Protein AF-A0A4Q2X6N7-F1 (afdb_monomer_lite)

Sequence (192 aa):
MQQFTGGAVHPGKTILQCRETILRAKTMDGLIVDLRGGFGGFAEPYLNPLVAYRRPLALVVDGGSRSAKEVVSYALQSTGRARIVGTRTSGHVLGTFPRRINAWSYLEIPELDLKVNGARLEGRGVIPDVPVAAGKDPVARAAEVLDRPASAPRPPVAKPGGAIRIVPLWPESTKEKEPRPVKRPPARPPTL

Foldseek 3Di:
DDDDDPDDDDPPPDLVVVLVVLVVCLPPQEDEAEQEADEHADQVSVQVSLVVRDHAYEYEYEQRRDASSLLNVCLCVLVVVYAYWEAFYNQHHQDWDWDDPDDPDTDTDRFKFKDFQNHGSHVPTDGGPHYDDPPDDRRVVRVVVSPDDPDDDDDNRRDRPVDTDIDTPDDPVPPPPDPDPDPPDDDDPDDD

Radius of gyration: 21.63 Å; chains: 1; bounding box: 84×40×45 Å

Structure (mmCIF, N/CA/C/O backbone):
data_AF-A0A4Q2X6N7-F1
#
_entry.id   AF-A0A4Q2X6N7-F1
#
loop_
_atom_site.group_PDB
_atom_site.id
_atom_site.type_symbol
_atom_site.label_atom_id
_atom_site.label_alt_id
_atom_site.label_comp_id
_atom_site.label_asym_id
_atom_site.label_entity_id
_atom_site.label_seq_id
_atom_site.pdbx_PDB_ins_code
_atom_site.Cartn_x
_atom_site.Cartn_y
_atom_site.Cartn_z
_atom_site.occupancy
_atom_site.B_iso_or_equiv
_atom_site.auth_seq_id
_atom_site.auth_comp_id
_atom_site.auth_asym_id
_atom_site.auth_atom_id
_atom_site.pdbx_PDB_model_num
ATOM 1 N N . MET A 1 1 ? -4.513 12.771 19.115 1.00 29.27 1 MET A N 1
ATOM 2 C CA . MET A 1 1 ? -4.406 12.350 17.703 1.00 29.27 1 MET A CA 1
ATOM 3 C C . MET A 1 1 ? -3.186 13.035 17.096 1.00 29.27 1 MET A C 1
ATOM 5 O O . MET A 1 1 ? -3.157 14.255 17.082 1.00 29.27 1 MET A O 1
ATOM 9 N N . GLN A 1 2 ? -2.144 12.295 16.706 1.00 29.66 2 GLN A N 1
ATOM 10 C CA . GLN A 1 2 ? -0.977 12.864 16.013 1.00 29.66 2 GLN A CA 1
ATOM 11 C C . GLN A 1 2 ? -1.026 12.443 14.543 1.00 29.66 2 GLN A C 1
ATOM 13 O O . GLN A 1 2 ? -1.122 11.254 14.245 1.00 29.66 2 GLN A O 1
ATOM 18 N N . GLN A 1 3 ? -0.999 13.423 13.640 1.00 30.05 3 GLN A N 1
ATOM 19 C CA . GLN A 1 3 ? -0.875 13.218 12.198 1.00 30.05 3 GLN A CA 1
ATOM 20 C C . GLN A 1 3 ? 0.611 13.207 11.825 1.00 30.05 3 GLN A C 1
ATOM 22 O O . GLN A 1 3 ? 1.356 14.095 12.233 1.00 30.05 3 GLN A O 1
ATOM 27 N N . PHE A 1 4 ? 1.036 12.227 11.029 1.00 40.47 4 PHE A N 1
ATOM 28 C CA . PHE A 1 4 ? 2.364 12.221 10.420 1.00 40.47 4 PHE A CA 1
ATOM 29 C C . PHE A 1 4 ? 2.218 12.573 8.944 1.00 40.47 4 PHE A C 1
ATOM 31 O O . PHE A 1 4 ? 1.730 11.772 8.150 1.00 40.47 4 PHE A O 1
ATOM 38 N N . THR A 1 5 ? 2.612 13.792 8.586 1.00 30.55 5 THR A N 1
ATOM 39 C CA . THR A 1 5 ? 2.638 14.265 7.204 1.00 30.55 5 THR A CA 1
ATOM 40 C C . THR A 1 5 ? 3.942 13.824 6.543 1.00 30.55 5 THR A C 1
ATOM 42 O O . THR A 1 5 ? 5.042 14.182 6.965 1.00 30.55 5 THR A O 1
ATOM 45 N N . GLY A 1 6 ? 3.829 13.018 5.488 1.00 29.14 6 GLY A N 1
ATOM 46 C CA . GLY A 1 6 ? 4.950 12.636 4.629 1.00 29.14 6 GLY A CA 1
ATOM 47 C C . GLY A 1 6 ? 5.362 13.785 3.708 1.00 29.14 6 GLY A C 1
ATOM 48 O O . GLY A 1 6 ? 5.174 13.705 2.500 1.00 29.14 6 GLY A O 1
ATOM 49 N N . GLY A 1 7 ? 5.891 14.875 4.265 1.00 24.53 7 GLY A N 1
ATOM 50 C CA . GLY A 1 7 ? 6.500 15.944 3.478 1.00 24.53 7 GLY A CA 1
ATOM 51 C C . GLY A 1 7 ? 7.843 15.485 2.917 1.00 24.53 7 GLY A C 1
ATOM 52 O O . GLY A 1 7 ? 8.751 15.238 3.697 1.00 24.53 7 GLY A O 1
ATOM 53 N N . ALA A 1 8 ? 7.935 15.349 1.588 1.00 31.66 8 ALA A N 1
ATOM 54 C CA . ALA A 1 8 ? 9.148 15.189 0.771 1.00 31.66 8 ALA A CA 1
ATOM 55 C C . ALA A 1 8 ? 10.395 14.707 1.534 1.00 31.66 8 ALA A C 1
ATOM 57 O O . ALA A 1 8 ? 11.320 15.468 1.816 1.00 31.66 8 ALA A O 1
ATOM 58 N N . VAL A 1 9 ? 10.430 13.417 1.863 1.00 26.61 9 VAL A N 1
ATOM 59 C CA . VAL A 1 9 ? 11.611 12.807 2.461 1.00 26.61 9 VAL A CA 1
ATOM 60 C C . VAL A 1 9 ? 12.236 11.843 1.463 1.00 26.61 9 VAL A C 1
ATOM 62 O O . VAL A 1 9 ? 11.570 10.943 0.964 1.00 26.61 9 VAL A O 1
ATOM 65 N N . HIS A 1 10 ? 13.518 12.077 1.180 1.00 26.39 10 HIS A N 1
ATOM 66 C CA . HIS A 1 10 ? 14.482 11.220 0.483 1.00 26.39 10 HIS A CA 1
ATOM 67 C C . HIS A 1 10 ? 14.080 9.725 0.419 1.00 26.39 10 HIS A C 1
ATOM 69 O O . HIS A 1 10 ? 13.703 9.181 1.462 1.00 26.39 10 HIS A O 1
ATOM 75 N N . PRO A 1 11 ? 14.283 9.007 -0.711 1.00 31.16 11 PRO A N 1
ATOM 76 C CA . PRO A 1 11 ? 13.964 7.573 -0.882 1.00 31.16 11 PRO A CA 1
ATOM 77 C C . PRO A 1 11 ? 14.657 6.590 0.095 1.00 31.16 11 PRO A C 1
ATOM 79 O O . PRO A 1 11 ? 14.555 5.380 -0.072 1.00 31.16 11 PRO A O 1
ATOM 82 N N . GLY A 1 12 ? 15.349 7.091 1.124 1.00 30.27 12 GLY A N 1
ATOM 83 C CA . GLY A 1 12 ? 16.073 6.335 2.144 1.00 30.27 12 GLY A CA 1
ATOM 84 C C . GLY A 1 12 ? 15.684 6.619 3.604 1.00 30.27 12 GLY A C 1
ATOM 85 O O . GLY A 1 12 ? 16.276 5.996 4.484 1.00 30.27 12 GLY A O 1
ATOM 86 N N . LYS A 1 13 ? 14.702 7.487 3.921 1.00 35.38 13 LYS A N 1
ATOM 87 C CA . LYS A 1 13 ? 14.123 7.494 5.288 1.00 35.38 13 LYS A CA 1
ATOM 88 C C . LYS A 1 13 ? 13.135 6.336 5.401 1.00 35.38 13 LYS A C 1
ATOM 90 O O . LYS A 1 13 ? 11.938 6.428 5.153 1.00 35.38 13 LYS A O 1
ATOM 95 N N . THR A 1 14 ? 13.760 5.196 5.631 1.00 42.56 14 THR A N 1
ATOM 96 C CA . THR A 1 14 ? 13.286 3.829 5.511 1.00 42.56 14 THR A CA 1
ATOM 97 C C . THR A 1 14 ? 12.373 3.447 6.675 1.00 42.56 14 THR A C 1
ATOM 99 O O . THR A 1 14 ? 12.639 3.785 7.824 1.00 42.56 14 THR A O 1
ATOM 102 N N . ILE A 1 15 ? 11.314 2.694 6.368 1.00 45.25 15 ILE A N 1
ATOM 103 C CA . ILE A 1 15 ? 10.877 1.436 7.010 1.00 45.25 15 ILE A CA 1
ATOM 104 C C . ILE A 1 15 ? 11.237 1.212 8.501 1.00 45.25 15 ILE A C 1
ATOM 106 O O . ILE A 1 15 ? 10.356 0.931 9.313 1.00 45.25 15 ILE A O 1
ATOM 110 N N . LEU A 1 16 ? 12.517 1.307 8.876 1.00 39.84 16 LEU A N 1
ATOM 111 C CA . LEU A 1 16 ? 13.017 1.188 10.250 1.00 39.84 16 LEU A CA 1
ATOM 112 C C . LEU A 1 16 ? 12.451 2.273 11.176 1.00 39.84 16 LEU A C 1
ATOM 114 O O . LEU A 1 16 ? 12.089 1.977 12.313 1.00 39.84 16 LEU A O 1
ATOM 118 N N . GLN A 1 17 ? 12.292 3.501 10.677 1.00 48.53 17 GLN A N 1
ATOM 119 C CA . GLN A 1 17 ? 11.648 4.580 11.431 1.00 48.53 17 GLN A CA 1
ATOM 120 C C . GLN A 1 17 ? 10.152 4.309 11.633 1.00 48.53 17 GLN A C 1
ATOM 122 O O . GLN A 1 17 ? 9.620 4.593 12.703 1.00 48.53 17 GLN A O 1
ATOM 127 N N . CYS A 1 18 ? 9.478 3.683 10.660 1.00 55.41 18 CYS A N 1
ATOM 128 C CA . CYS A 1 18 ? 8.097 3.236 10.841 1.00 55.41 18 CYS A CA 1
ATOM 129 C C . CYS A 1 18 ? 8.007 2.139 11.908 1.00 55.41 18 CYS A C 1
ATOM 131 O O . CYS A 1 18 ? 7.122 2.211 12.753 1.00 55.41 18 CYS A O 1
ATOM 133 N N . ARG A 1 19 ? 8.924 1.159 11.922 1.00 61.12 19 ARG A N 1
ATOM 134 C CA . ARG A 1 19 ? 8.931 0.076 12.922 1.00 61.12 19 ARG A CA 1
ATOM 135 C C . ARG A 1 19 ? 8.981 0.621 14.348 1.00 61.12 19 ARG A C 1
ATOM 137 O O . ARG A 1 19 ? 8.116 0.272 15.144 1.00 61.12 19 ARG A O 1
ATOM 144 N N . GLU A 1 20 ? 9.946 1.482 14.660 1.00 63.03 20 GLU A N 1
ATOM 145 C CA . GLU A 1 20 ? 10.086 2.054 16.006 1.00 63.03 20 GLU A CA 1
ATOM 146 C C . GLU A 1 20 ? 8.881 2.915 16.399 1.00 63.03 20 GLU A C 1
ATOM 148 O O . GLU A 1 20 ? 8.351 2.786 17.504 1.00 63.03 20 GLU A O 1
ATOM 153 N N . THR A 1 21 ? 8.370 3.734 15.477 1.00 62.38 21 THR A N 1
ATOM 154 C CA . THR A 1 21 ? 7.166 4.538 15.722 1.00 62.38 21 THR A CA 1
ATOM 155 C C . THR A 1 21 ? 5.930 3.667 15.953 1.00 62.38 21 THR A C 1
ATOM 157 O O . THR A 1 21 ? 5.167 3.934 16.876 1.00 62.38 21 THR A O 1
ATOM 160 N N . ILE A 1 22 ? 5.746 2.585 15.190 1.00 64.50 22 ILE A N 1
ATOM 161 C CA . ILE A 1 22 ? 4.631 1.643 15.372 1.00 64.50 22 ILE A CA 1
ATOM 162 C C . ILE A 1 22 ? 4.751 0.902 16.712 1.00 64.50 22 ILE A C 1
ATOM 164 O O . ILE A 1 22 ? 3.748 0.683 17.393 1.00 64.50 22 ILE A O 1
ATOM 168 N N . LEU A 1 23 ? 5.970 0.544 17.128 1.00 65.12 23 LEU A N 1
ATOM 169 C CA . LEU A 1 23 ? 6.206 -0.073 18.434 1.00 65.12 23 LEU A CA 1
ATOM 170 C C . LEU A 1 23 ? 5.872 0.883 19.588 1.00 65.12 23 LEU A C 1
ATOM 172 O O . LEU A 1 23 ? 5.291 0.440 20.579 1.00 65.12 23 LEU A O 1
ATOM 176 N N . ARG A 1 24 ? 6.166 2.180 19.444 1.00 67.06 24 ARG A N 1
ATOM 177 C CA . ARG A 1 24 ? 5.784 3.225 20.412 1.00 67.06 24 ARG A CA 1
ATOM 178 C C . ARG A 1 24 ? 4.290 3.546 20.380 1.00 67.06 24 ARG A C 1
ATOM 180 O O . ARG A 1 24 ? 3.711 3.850 21.416 1.00 67.06 24 ARG A O 1
ATOM 187 N N . ALA A 1 25 ? 3.648 3.413 19.222 1.00 66.94 25 ALA A N 1
ATOM 188 C CA . ALA A 1 25 ? 2.222 3.672 19.041 1.00 66.94 25 ALA A CA 1
ATOM 189 C C . ALA A 1 25 ? 1.311 2.635 19.717 1.00 66.94 25 ALA A C 1
ATOM 191 O O . ALA A 1 25 ? 0.099 2.831 19.736 1.00 66.94 25 ALA A O 1
ATOM 192 N N . LYS A 1 26 ? 1.847 1.549 20.301 1.00 68.12 26 LYS A N 1
ATOM 193 C CA . LYS A 1 26 ? 1.065 0.496 20.985 1.00 68.12 26 LYS A CA 1
ATOM 194 C C . LYS A 1 26 ? 0.078 1.032 22.032 1.00 68.12 26 LYS A C 1
ATOM 196 O O . LYS A 1 26 ? -0.942 0.390 22.267 1.00 68.12 26 LYS A O 1
ATOM 201 N N . THR A 1 27 ? 0.356 2.192 22.622 1.00 70.31 27 THR A N 1
ATOM 202 C CA . THR A 1 27 ? -0.500 2.854 23.618 1.00 70.31 27 THR A CA 1
ATOM 203 C C . THR A 1 27 ? -1.559 3.787 23.016 1.00 70.31 27 THR A C 1
ATOM 205 O O . THR A 1 27 ? -2.454 4.210 23.737 1.00 70.31 27 THR A O 1
ATOM 208 N N . MET A 1 28 ? -1.524 4.086 21.713 1.00 75.88 28 MET A N 1
ATOM 209 C CA . MET A 1 28 ? -2.443 5.021 21.038 1.00 75.88 28 MET A CA 1
ATOM 210 C C . MET A 1 28 ? -3.780 4.382 20.668 1.00 75.88 28 MET A C 1
ATOM 212 O O . MET A 1 28 ? -3.804 3.207 20.314 1.00 75.88 28 MET A O 1
ATOM 216 N N . ASP A 1 29 ? -4.870 5.156 20.682 1.00 80.19 29 ASP A N 1
ATOM 217 C CA . ASP A 1 29 ? -6.236 4.675 20.403 1.00 80.19 29 ASP A CA 1
ATOM 218 C C . ASP A 1 29 ? -6.475 4.167 18.987 1.00 80.19 29 ASP A C 1
ATOM 220 O O . ASP A 1 29 ? -7.293 3.274 18.777 1.00 80.19 29 ASP A O 1
ATOM 224 N N . GLY A 1 30 ? -5.677 4.648 18.044 1.00 83.19 30 GLY A N 1
ATOM 225 C CA . GLY A 1 30 ? -5.608 4.143 16.688 1.00 83.19 30 GLY A CA 1
ATOM 226 C C . GLY A 1 30 ? -4.355 4.656 15.994 1.00 83.19 30 GLY A C 1
ATOM 227 O O . GLY A 1 30 ? -3.675 5.560 16.486 1.00 83.19 30 GLY A O 1
ATOM 228 N N . LEU A 1 31 ? -4.055 4.071 14.839 1.00 86.38 31 LEU A N 1
ATOM 229 C CA . LEU A 1 31 ? -2.922 4.449 14.006 1.00 86.38 31 LEU A CA 1
ATOM 230 C C . LEU A 1 31 ? -3.398 4.746 12.586 1.00 86.38 31 LEU A C 1
ATOM 232 O O . LEU A 1 31 ? -4.083 3.931 11.967 1.00 86.38 31 LEU A O 1
ATOM 236 N N . ILE A 1 32 ? -2.987 5.898 12.063 1.00 88.00 32 ILE A N 1
ATOM 237 C CA . ILE A 1 32 ? -3.136 6.260 10.654 1.00 88.00 32 ILE A CA 1
ATOM 238 C C . ILE A 1 32 ? -1.745 6.244 10.032 1.00 88.00 32 ILE A C 1
ATOM 240 O O . ILE A 1 32 ? -0.826 6.876 10.552 1.00 88.00 32 ILE A O 1
ATOM 244 N N . VAL A 1 33 ? -1.590 5.525 8.924 1.00 89.00 33 VAL A N 1
ATOM 245 C CA . VAL A 1 33 ? -0.336 5.474 8.166 1.00 89.00 33 VAL A CA 1
ATOM 246 C C . VAL A 1 33 ? -0.566 6.080 6.793 1.00 89.00 33 VAL A C 1
ATOM 248 O O . VAL A 1 33 ? -1.355 5.559 6.005 1.00 89.00 33 VAL A O 1
ATOM 251 N N . ASP A 1 34 ? 0.127 7.177 6.503 1.00 90.50 34 ASP A N 1
ATOM 252 C CA . ASP A 1 34 ? 0.051 7.842 5.206 1.00 90.50 34 ASP A CA 1
ATOM 253 C C . ASP A 1 34 ? 1.021 7.197 4.209 1.00 90.50 34 ASP A C 1
ATOM 255 O O . ASP A 1 34 ? 2.242 7.268 4.356 1.00 90.50 34 ASP A O 1
ATOM 259 N N . LEU A 1 35 ? 0.464 6.524 3.204 1.00 91.50 35 LEU A N 1
ATOM 260 C CA . LEU A 1 35 ? 1.190 5.857 2.126 1.00 91.50 35 LEU A CA 1
ATOM 261 C C . LEU A 1 35 ? 1.022 6.582 0.783 1.00 91.50 35 LEU A C 1
ATOM 263 O O . LEU A 1 35 ? 1.443 6.040 -0.244 1.00 91.50 35 LEU A O 1
ATOM 267 N N . ARG A 1 36 ? 0.453 7.790 0.757 1.00 92.88 36 ARG A N 1
ATOM 268 C CA . ARG A 1 36 ? 0.281 8.583 -0.470 1.00 92.88 36 ARG A CA 1
ATOM 269 C C . ARG A 1 36 ? 1.598 8.870 -1.181 1.00 92.88 36 ARG A C 1
ATOM 271 O O . ARG A 1 36 ? 2.645 9.003 -0.541 1.00 92.88 36 ARG A O 1
ATOM 278 N N . GLY A 1 37 ? 1.522 8.950 -2.509 1.00 89.19 37 GLY A N 1
ATOM 279 C CA . GLY A 1 37 ? 2.641 9.236 -3.404 1.00 89.19 37 GLY A CA 1
ATOM 280 C C . GLY A 1 37 ? 3.767 8.194 -3.377 1.00 89.19 37 GLY A C 1
ATOM 281 O O . GLY A 1 37 ? 3.911 7.410 -2.446 1.00 89.19 37 GLY A O 1
ATOM 282 N N . GLY A 1 38 ? 4.637 8.203 -4.385 1.00 87.44 38 GLY A N 1
ATOM 283 C CA . GLY A 1 38 ? 5.888 7.435 -4.384 1.00 87.44 38 GLY A CA 1
ATOM 284 C C . GLY A 1 38 ? 5.754 5.902 -4.310 1.00 87.44 38 GLY A C 1
ATOM 285 O O . GLY A 1 38 ? 4.674 5.320 -4.238 1.00 87.44 38 GLY A O 1
ATOM 286 N N . PHE A 1 39 ? 6.901 5.219 -4.330 1.00 81.88 39 PHE A N 1
ATOM 287 C CA . PHE A 1 39 ? 6.992 3.753 -4.281 1.00 81.88 39 PHE A CA 1
ATOM 288 C C . PHE A 1 39 ? 7.400 3.232 -2.900 1.00 81.88 39 PHE A C 1
ATOM 290 O O . PHE A 1 39 ? 7.976 3.967 -2.102 1.00 81.88 39 PHE A O 1
ATOM 297 N N . GLY A 1 40 ? 7.081 1.963 -2.622 1.00 73.31 40 GLY A N 1
ATOM 298 C CA . GLY A 1 40 ? 7.417 1.300 -1.356 1.00 73.31 40 GLY A CA 1
ATOM 299 C C . GLY A 1 40 ? 8.686 0.439 -1.352 1.00 73.31 40 GLY A C 1
ATOM 300 O O . GLY A 1 40 ? 9.132 0.055 -0.286 1.00 73.31 40 GLY A O 1
ATOM 301 N N . GLY A 1 41 ? 9.274 0.073 -2.493 1.00 80.44 41 GLY A N 1
ATOM 302 C CA . GLY A 1 41 ? 10.396 -0.881 -2.490 1.00 80.44 41 GLY A CA 1
ATOM 303 C C . GLY A 1 41 ? 9.956 -2.287 -2.044 1.00 80.44 41 GLY A C 1
ATOM 304 O O . GLY A 1 41 ? 9.040 -2.844 -2.640 1.00 80.44 41 GLY A O 1
ATOM 305 N N . PHE A 1 42 ? 10.583 -2.863 -1.009 1.00 71.00 42 PHE A N 1
ATOM 306 C CA . PHE A 1 42 ? 10.270 -4.214 -0.502 1.00 71.00 42 PHE A CA 1
ATOM 307 C C . PHE A 1 42 ? 9.162 -4.213 0.563 1.00 71.00 42 PHE A C 1
ATOM 309 O O . PHE A 1 42 ? 9.210 -3.428 1.502 1.00 71.00 42 PHE A O 1
ATOM 316 N N . ALA A 1 43 ? 8.181 -5.120 0.456 1.00 59.56 43 ALA A N 1
ATOM 317 C CA . ALA A 1 43 ? 6.949 -5.097 1.262 1.00 59.56 43 ALA A CA 1
ATOM 318 C C . ALA A 1 43 ? 7.072 -5.676 2.684 1.00 59.56 43 ALA A C 1
ATOM 320 O O . ALA A 1 43 ? 6.404 -5.203 3.603 1.00 59.56 43 ALA A O 1
ATOM 321 N N . GLU A 1 44 ? 7.913 -6.691 2.881 1.00 61.78 44 GLU A N 1
ATOM 322 C CA . GLU A 1 44 ? 8.026 -7.423 4.152 1.00 61.78 44 GLU A CA 1
ATOM 323 C C . GLU A 1 44 ? 8.326 -6.525 5.369 1.00 61.78 44 GLU A C 1
ATOM 325 O O . GLU A 1 44 ? 7.646 -6.655 6.395 1.00 61.78 44 GLU A O 1
ATOM 330 N N . PRO A 1 45 ? 9.228 -5.532 5.274 1.00 59.94 45 PRO A N 1
ATOM 331 C CA . PRO A 1 45 ? 9.512 -4.665 6.409 1.00 59.94 45 PRO A CA 1
ATOM 332 C C . PRO A 1 45 ? 8.352 -3.742 6.831 1.00 59.94 45 PRO A C 1
ATOM 334 O O . PRO A 1 45 ? 8.337 -3.261 7.964 1.00 59.94 45 PRO A O 1
ATOM 337 N N . TYR A 1 46 ? 7.372 -3.500 5.954 1.00 61.56 46 TYR A N 1
ATOM 338 C CA . TYR A 1 46 ? 6.165 -2.730 6.278 1.00 61.56 46 TYR A CA 1
ATOM 339 C C . TYR A 1 46 ? 5.104 -3.580 6.988 1.00 61.56 46 TYR A C 1
ATOM 341 O O . TYR A 1 46 ? 4.388 -3.079 7.854 1.00 61.56 46 TYR A O 1
ATOM 349 N N . LEU A 1 47 ? 4.987 -4.861 6.626 1.00 64.69 47 LEU A N 1
ATOM 350 C CA . LEU A 1 47 ? 3.917 -5.737 7.108 1.00 64.69 47 LEU A CA 1
ATOM 351 C C . LEU A 1 47 ? 4.079 -6.093 8.585 1.00 64.69 47 LEU A C 1
ATOM 353 O O . LEU A 1 47 ? 3.139 -5.930 9.362 1.00 64.69 47 LEU A O 1
ATOM 357 N N . ASN A 1 48 ? 5.270 -6.534 8.988 1.00 68.50 48 ASN A N 1
ATOM 358 C CA . ASN A 1 48 ? 5.512 -7.052 10.337 1.00 68.50 48 ASN A CA 1
ATOM 359 C C . ASN A 1 48 ? 5.098 -6.094 11.472 1.00 68.50 48 ASN A C 1
ATOM 361 O O . ASN A 1 48 ? 4.361 -6.521 12.365 1.00 68.50 48 ASN A O 1
ATOM 365 N N . PRO A 1 49 ? 5.491 -4.805 11.473 1.00 70.12 49 PRO A N 1
ATOM 366 C CA . PRO A 1 49 ? 5.078 -3.905 12.546 1.00 70.12 49 PRO A CA 1
ATOM 367 C C . PRO A 1 49 ? 3.574 -3.580 12.502 1.00 70.12 49 PRO A C 1
ATOM 369 O O . PRO A 1 49 ? 2.936 -3.510 13.553 1.00 70.12 49 PRO A O 1
ATOM 372 N N . LEU A 1 50 ? 2.975 -3.435 11.315 1.00 74.44 50 LEU A N 1
ATOM 373 C CA . LEU A 1 50 ? 1.554 -3.086 11.171 1.00 74.44 50 LEU A CA 1
ATOM 374 C C . LEU A 1 50 ? 0.611 -4.233 11.549 1.00 74.44 50 LEU A C 1
ATOM 376 O O . LEU A 1 50 ? -0.449 -4.000 12.132 1.00 74.44 50 LEU A O 1
ATOM 380 N N . VAL A 1 51 ? 1.013 -5.475 11.273 1.00 71.75 51 VAL A N 1
ATOM 381 C CA . VAL A 1 51 ? 0.308 -6.676 11.740 1.00 71.75 51 VAL A CA 1
ATOM 382 C C . VAL A 1 51 ? 0.408 -6.810 13.263 1.00 71.75 51 VAL A C 1
ATOM 384 O O . VAL A 1 51 ? -0.565 -7.201 13.908 1.00 71.75 51 VAL A O 1
ATOM 387 N N . ALA A 1 52 ? 1.557 -6.462 13.853 1.00 73.69 52 ALA A N 1
ATOM 388 C CA . ALA A 1 52 ? 1.779 -6.546 15.297 1.00 73.69 52 ALA A CA 1
ATOM 389 C C . ALA A 1 52 ? 1.000 -5.491 16.103 1.00 73.69 52 ALA A C 1
ATOM 391 O O . ALA A 1 52 ? 0.687 -5.717 17.274 1.00 73.69 52 ALA A O 1
ATOM 392 N N . TYR A 1 53 ? 0.665 -4.347 15.500 1.00 77.06 53 TYR A N 1
ATOM 393 C CA . TYR A 1 53 ? -0.244 -3.379 16.104 1.00 77.06 53 TYR A CA 1
ATOM 394 C C . TYR A 1 53 ? -1.643 -4.003 16.225 1.00 77.06 53 TYR A C 1
ATOM 396 O O . TYR A 1 53 ? -2.130 -4.593 15.264 1.00 77.06 53 TYR A O 1
ATOM 404 N N . ARG A 1 54 ? -2.312 -3.890 17.381 1.00 80.50 54 ARG A N 1
ATOM 405 C CA . ARG A 1 54 ? -3.604 -4.570 17.649 1.00 80.50 54 ARG A CA 1
ATOM 406 C C . ARG A 1 54 ? -4.817 -3.641 17.733 1.00 80.50 54 ARG A C 1
ATOM 408 O O . ARG A 1 54 ? -5.942 -4.126 17.747 1.00 80.50 54 ARG A O 1
ATOM 415 N N . ARG A 1 55 ? -4.601 -2.327 17.775 1.00 83.31 55 ARG A N 1
ATOM 416 C CA . ARG A 1 55 ? -5.662 -1.313 17.881 1.00 83.31 55 ARG A CA 1
ATOM 417 C C . ARG A 1 55 ? -6.126 -0.854 16.478 1.00 83.31 55 ARG A C 1
ATOM 419 O O . ARG A 1 55 ? -5.515 -1.275 15.484 1.00 83.31 55 ARG A O 1
ATOM 426 N N . PRO A 1 56 ? -7.224 -0.083 16.347 1.00 88.50 56 PRO A N 1
ATOM 427 C CA . PRO A 1 56 ? -7.737 0.390 15.057 1.00 88.50 56 PRO A CA 1
ATOM 428 C C . PRO A 1 56 ? -6.650 0.972 14.138 1.00 88.50 56 PRO A C 1
ATOM 430 O O . PRO A 1 56 ? -5.813 1.755 14.572 1.00 88.50 56 PRO A O 1
ATOM 433 N N . LEU A 1 57 ? -6.637 0.548 12.871 1.00 87.81 57 LEU A N 1
ATOM 434 C CA . LEU A 1 57 ? -5.604 0.900 11.890 1.00 87.81 57 LEU A CA 1
ATOM 435 C C . LEU A 1 57 ? -6.253 1.358 10.585 1.00 87.81 57 LEU A C 1
ATOM 437 O O . LEU A 1 57 ? -7.076 0.633 10.018 1.00 87.81 57 LEU A O 1
ATOM 441 N N . ALA A 1 58 ? -5.838 2.520 10.092 1.00 91.62 58 ALA A N 1
ATOM 442 C CA . ALA A 1 58 ? -6.178 3.009 8.764 1.00 91.62 58 ALA A CA 1
ATOM 443 C C . ALA A 1 58 ? -4.910 3.288 7.952 1.00 91.62 58 ALA A C 1
ATOM 445 O O . ALA A 1 58 ? -3.913 3.782 8.481 1.00 91.62 58 ALA A O 1
ATOM 446 N N . LEU A 1 59 ? -4.957 2.980 6.659 1.00 93.38 59 LEU A N 1
ATOM 447 C CA . LEU A 1 59 ? -3.929 3.353 5.695 1.00 93.38 59 LEU A CA 1
ATOM 448 C C . LEU A 1 59 ? -4.518 4.365 4.723 1.00 93.38 59 LEU A C 1
ATOM 450 O O . LEU A 1 59 ? -5.607 4.151 4.186 1.00 93.38 59 LEU A O 1
ATOM 454 N N . VAL A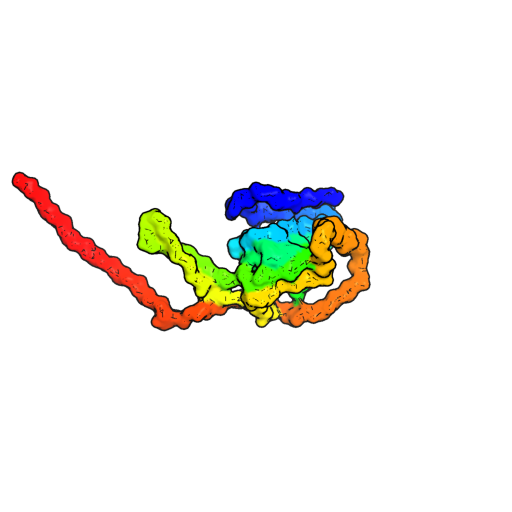 1 60 ? -3.782 5.440 4.484 1.00 95.56 60 VAL A N 1
ATOM 455 C CA . VAL A 1 60 ? -4.156 6.468 3.519 1.00 95.56 60 VAL A CA 1
ATOM 456 C C . VAL A 1 60 ? -3.368 6.254 2.232 1.00 95.56 60 VAL A C 1
ATOM 458 O O . VAL A 1 60 ? -2.147 6.133 2.273 1.00 95.56 60 VAL A O 1
ATOM 461 N N . VAL A 1 61 ? -4.056 6.175 1.094 1.00 96.12 61 VAL A N 1
ATOM 462 C CA . VAL A 1 61 ? -3.459 5.887 -0.222 1.00 96.12 61 VAL A CA 1
ATOM 463 C C . VAL A 1 61 ? -3.982 6.831 -1.300 1.00 96.12 61 VAL A C 1
ATOM 465 O O . VAL A 1 61 ? -5.050 7.429 -1.158 1.00 96.12 61 VAL A O 1
ATOM 468 N N . ASP A 1 62 ? -3.243 6.952 -2.398 1.00 96.38 62 ASP A N 1
ATOM 469 C CA . ASP A 1 62 ? -3.697 7.666 -3.589 1.00 96.38 62 ASP A CA 1
ATOM 470 C C . ASP A 1 62 ? -3.187 7.024 -4.888 1.00 96.38 62 ASP A C 1
ATOM 472 O O . ASP A 1 62 ? -2.473 6.020 -4.870 1.00 96.38 62 ASP A O 1
ATOM 476 N N . GLY A 1 63 ? -3.527 7.630 -6.029 1.00 96.06 63 GLY A N 1
ATOM 477 C CA . GLY A 1 63 ? -3.050 7.204 -7.350 1.00 96.06 63 GLY A CA 1
ATOM 478 C C . GLY A 1 63 ? -1.529 7.251 -7.532 1.00 96.06 63 GLY A C 1
ATOM 479 O O . GLY A 1 63 ? -1.016 6.650 -8.472 1.00 96.06 63 GLY A O 1
ATOM 480 N N . GLY A 1 64 ? -0.794 7.923 -6.641 1.00 94.56 64 GLY A N 1
ATOM 481 C CA . GLY A 1 64 ? 0.665 7.921 -6.617 1.00 94.56 64 GLY A CA 1
ATOM 482 C C . GLY A 1 64 ? 1.267 6.778 -5.795 1.00 94.56 64 GLY A C 1
ATOM 483 O O . GLY A 1 64 ? 2.450 6.481 -5.968 1.00 94.56 64 GLY A O 1
ATOM 484 N N . SER A 1 65 ? 0.491 6.126 -4.922 1.00 94.50 65 SER A N 1
ATOM 485 C CA . SER A 1 65 ? 0.928 4.962 -4.149 1.00 94.50 65 SER A CA 1
ATOM 486 C C . SER A 1 65 ? 1.214 3.776 -5.076 1.00 94.50 65 SER A C 1
ATOM 488 O O . SER A 1 65 ? 0.330 3.314 -5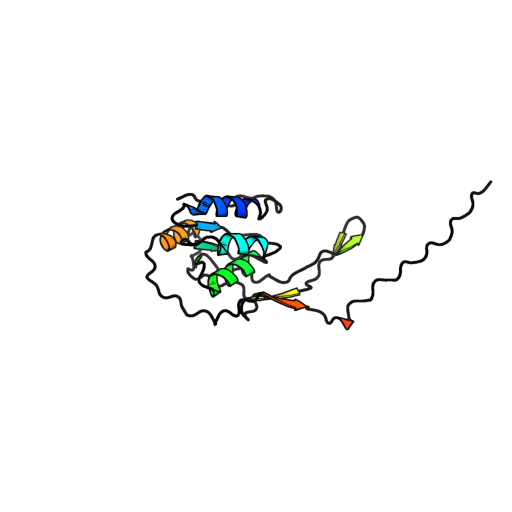.805 1.00 94.50 65 SER A O 1
ATOM 490 N N . ARG A 1 66 ? 2.449 3.256 -5.033 1.00 92.94 66 ARG A N 1
ATOM 491 C CA . ARG A 1 66 ? 2.874 2.139 -5.895 1.00 92.94 66 ARG A CA 1
ATOM 492 C C . ARG A 1 66 ? 3.769 1.098 -5.223 1.00 92.94 66 ARG A C 1
ATOM 494 O O . ARG A 1 66 ? 4.378 1.363 -4.177 1.00 92.94 66 ARG A O 1
ATOM 501 N N . SER A 1 67 ? 3.922 -0.061 -5.862 1.00 92.00 67 SER A N 1
ATOM 502 C CA . SER A 1 67 ? 4.832 -1.141 -5.449 1.00 92.00 67 SER A CA 1
ATOM 503 C C . SER A 1 67 ? 4.492 -1.688 -4.050 1.00 92.00 67 SER A C 1
ATOM 505 O O . SER A 1 67 ? 3.321 -1.936 -3.766 1.00 92.00 67 SER A O 1
ATOM 507 N N . ALA A 1 68 ? 5.456 -1.881 -3.142 1.00 87.75 68 ALA A N 1
ATOM 508 C CA . ALA A 1 68 ? 5.206 -2.458 -1.814 1.00 87.75 68 ALA A CA 1
ATOM 509 C C . ALA A 1 68 ? 4.093 -1.776 -1.004 1.00 87.75 68 ALA A C 1
ATOM 511 O O . ALA A 1 68 ? 3.442 -2.441 -0.201 1.00 87.75 68 ALA A O 1
ATOM 512 N N . LYS A 1 69 ? 3.818 -0.486 -1.235 1.00 91.69 69 LYS A N 1
ATOM 513 C CA . LYS A 1 69 ? 2.676 0.201 -0.614 1.00 91.69 69 LYS A CA 1
ATOM 514 C C . LYS A 1 69 ? 1.344 -0.446 -1.003 1.00 91.69 69 LYS A C 1
ATOM 516 O O . LYS A 1 69 ? 0.470 -0.587 -0.159 1.00 91.69 69 LYS A O 1
ATOM 521 N N . GLU A 1 70 ? 1.204 -0.894 -2.247 1.00 93.44 70 GLU A N 1
ATOM 522 C CA . GLU A 1 70 ? 0.012 -1.594 -2.741 1.00 93.44 70 GLU A CA 1
ATOM 523 C C . GLU A 1 70 ? -0.089 -3.000 -2.147 1.00 93.44 70 GLU A C 1
ATOM 525 O O . GLU A 1 70 ? -1.162 -3.406 -1.706 1.00 93.44 70 GLU A O 1
ATOM 530 N N . VAL A 1 71 ? 1.040 -3.711 -2.052 1.00 91.06 71 VAL A N 1
ATOM 531 C CA . VAL A 1 71 ? 1.108 -5.038 -1.417 1.00 91.06 71 VAL A CA 1
ATOM 532 C C . VAL A 1 71 ? 0.658 -4.964 0.040 1.00 91.06 71 VAL A C 1
ATOM 534 O O . VAL A 1 71 ? -0.194 -5.744 0.462 1.00 91.06 71 VAL A O 1
ATOM 537 N N . VAL A 1 72 ? 1.197 -4.009 0.801 1.00 90.00 72 VAL A N 1
ATOM 538 C CA . VAL A 1 72 ? 0.872 -3.799 2.219 1.00 90.00 72 VAL A CA 1
ATOM 539 C C . VAL A 1 72 ? -0.590 -3.418 2.387 1.00 90.00 72 VAL A C 1
ATOM 541 O O . VAL A 1 72 ? -1.291 -4.031 3.193 1.00 90.00 72 VAL A O 1
ATOM 544 N N . SER A 1 73 ? -1.062 -2.450 1.598 1.00 92.75 73 SER A N 1
ATOM 545 C CA . SER A 1 73 ? -2.451 -2.003 1.640 1.00 92.75 73 SER A CA 1
ATOM 546 C C . SER A 1 73 ? -3.412 -3.142 1.346 1.00 92.75 73 SER A C 1
ATOM 548 O O . SER A 1 73 ? -4.314 -3.393 2.140 1.00 92.75 73 SER A O 1
ATOM 550 N N . TYR A 1 74 ? -3.185 -3.903 0.276 1.00 93.50 74 TYR A N 1
ATOM 551 C CA . TYR A 1 74 ? -4.058 -5.016 -0.071 1.00 93.50 74 TYR A CA 1
ATOM 552 C C . TYR A 1 74 ? -3.992 -6.160 0.949 1.00 93.50 74 TYR A C 1
ATOM 554 O O . TYR A 1 74 ? -5.023 -6.722 1.316 1.00 93.50 74 TYR A O 1
ATOM 562 N N . ALA A 1 75 ? -2.805 -6.519 1.445 1.00 89.25 75 ALA A N 1
ATOM 563 C CA . ALA A 1 75 ? -2.653 -7.580 2.443 1.00 89.25 75 ALA A CA 1
ATOM 564 C C . ALA A 1 75 ? -3.393 -7.243 3.752 1.00 89.25 75 ALA A C 1
ATOM 566 O O . ALA A 1 75 ? -4.103 -8.083 4.314 1.00 89.25 75 ALA A O 1
ATOM 567 N N . LEU A 1 76 ? -3.282 -5.998 4.221 1.00 88.88 76 LEU A N 1
ATOM 568 C CA . LEU A 1 76 ? -3.964 -5.548 5.434 1.00 88.88 76 LEU A CA 1
ATOM 569 C C . LEU A 1 76 ? -5.462 -5.315 5.207 1.00 88.88 76 LEU A C 1
ATOM 571 O O . LEU A 1 76 ? -6.255 -5.600 6.102 1.00 88.88 76 LEU A O 1
ATOM 575 N N . GLN A 1 77 ? -5.871 -4.875 4.017 1.00 91.88 77 GLN A N 1
ATOM 576 C CA . GLN A 1 77 ? -7.282 -4.755 3.645 1.00 91.88 77 GLN A CA 1
ATOM 577 C C . GLN A 1 77 ? -7.969 -6.120 3.569 1.00 91.88 77 GLN A C 1
ATOM 579 O O . GLN A 1 77 ? -9.048 -6.311 4.121 1.00 91.88 77 GLN A O 1
ATOM 584 N N . SER A 1 78 ? -7.337 -7.094 2.913 1.00 87.88 78 SER A N 1
ATOM 585 C CA . SER A 1 78 ? -7.936 -8.410 2.649 1.00 87.88 78 SER A CA 1
ATOM 586 C C . SER A 1 78 ? -8.034 -9.308 3.876 1.00 87.88 78 SER A C 1
ATOM 588 O O . SER A 1 78 ? -8.920 -10.152 3.957 1.00 87.88 78 SER A O 1
ATOM 590 N N . THR A 1 79 ? -7.183 -9.082 4.873 1.00 84.00 79 THR A N 1
ATOM 591 C CA . THR A 1 79 ? -7.341 -9.657 6.219 1.00 84.00 79 THR A CA 1
ATOM 592 C C . THR A 1 79 ? -8.306 -8.843 7.088 1.00 84.00 79 THR A C 1
ATOM 594 O O . THR A 1 79 ? -8.627 -9.225 8.214 1.00 84.00 79 THR A O 1
ATOM 597 N N . GLY A 1 80 ? -8.751 -7.687 6.588 1.00 85.06 80 GLY A N 1
ATOM 598 C CA . GLY A 1 80 ? -9.505 -6.679 7.318 1.00 85.06 80 GLY A CA 1
ATOM 599 C C . GLY A 1 80 ? -8.739 -6.083 8.501 1.00 85.06 80 GLY A C 1
ATOM 600 O O . GLY A 1 80 ? -9.330 -5.452 9.374 1.00 85.06 80 GLY A O 1
ATOM 601 N N . ARG A 1 81 ? -7.420 -6.275 8.566 1.00 88.00 81 ARG A N 1
ATOM 602 C CA . ARG A 1 81 ? -6.593 -5.687 9.613 1.00 88.00 81 ARG A CA 1
ATOM 603 C C . ARG A 1 81 ? -6.613 -4.161 9.542 1.00 88.00 81 ARG A C 1
ATOM 605 O O . ARG A 1 81 ? -6.639 -3.541 10.599 1.00 88.00 81 ARG A O 1
ATOM 612 N N . ALA A 1 82 ? -6.627 -3.560 8.356 1.00 89.75 82 ALA A N 1
ATOM 613 C CA . ALA A 1 82 ? -6.670 -2.108 8.191 1.00 89.75 82 ALA A CA 1
ATOM 614 C C . ALA A 1 82 ? -7.848 -1.662 7.320 1.00 89.75 82 ALA A C 1
ATOM 616 O O . ALA A 1 82 ? -8.292 -2.413 6.453 1.00 89.75 82 ALA A O 1
ATOM 617 N N . ARG A 1 83 ? -8.313 -0.423 7.525 1.00 92.50 83 ARG A N 1
ATOM 618 C CA . ARG A 1 83 ? -9.172 0.276 6.560 1.00 92.50 83 ARG A CA 1
ATOM 619 C C . ARG A 1 83 ? -8.349 1.114 5.597 1.00 92.50 83 ARG A C 1
ATOM 621 O O . ARG A 1 83 ? -7.489 1.874 6.028 1.00 92.50 83 ARG A O 1
ATOM 628 N N . ILE A 1 84 ? -8.635 0.988 4.308 1.00 95.75 84 ILE A N 1
ATOM 629 C CA . ILE A 1 84 ? -7.963 1.752 3.256 1.00 95.75 84 ILE A CA 1
ATOM 630 C C . ILE A 1 84 ? -8.808 2.972 2.901 1.00 95.75 84 ILE A C 1
ATOM 632 O O . ILE A 1 84 ? -9.977 2.839 2.537 1.00 95.75 84 ILE A O 1
ATOM 636 N N . VAL A 1 85 ? -8.220 4.159 3.005 1.00 96.94 85 VAL A N 1
ATOM 637 C CA . VAL A 1 85 ? -8.895 5.447 2.815 1.00 96.94 85 VAL A CA 1
ATOM 638 C C . VAL A 1 85 ? -8.165 6.239 1.735 1.00 96.94 85 VAL A C 1
ATOM 640 O O . VAL A 1 85 ? -6.941 6.334 1.768 1.00 96.94 85 VAL A O 1
ATOM 643 N N . GLY A 1 86 ? -8.889 6.820 0.780 1.00 97.31 86 GLY A N 1
ATOM 644 C CA . GLY A 1 86 ? -8.287 7.672 -0.253 1.00 97.31 86 GLY A CA 1
ATOM 645 C C . GLY A 1 86 ? -8.775 7.357 -1.661 1.00 97.31 86 GLY A C 1
ATOM 646 O O . GLY A 1 86 ? -9.978 7.219 -1.876 1.00 97.31 86 GLY A O 1
ATOM 647 N N . THR A 1 87 ? -7.861 7.263 -2.628 1.00 97.56 87 THR A N 1
ATOM 648 C CA . THR A 1 87 ? -8.179 6.934 -4.032 1.00 97.56 87 THR A CA 1
ATOM 649 C C . THR A 1 87 ? -7.487 5.649 -4.482 1.00 97.56 87 THR A C 1
ATOM 651 O O . THR A 1 87 ? -6.600 5.134 -3.803 1.00 97.56 87 THR A O 1
ATOM 654 N N . ARG A 1 88 ? -7.938 5.080 -5.607 1.00 97.69 88 ARG A N 1
ATOM 655 C CA . ARG A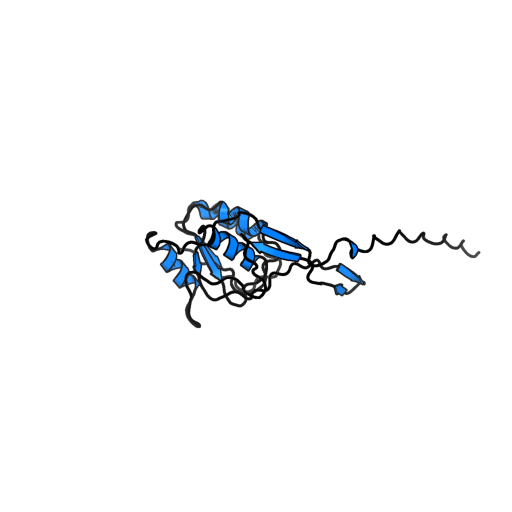 1 88 ? -7.355 3.856 -6.175 1.00 97.69 88 ARG A CA 1
ATOM 656 C C . ARG A 1 88 ? -5.862 4.054 -6.455 1.00 97.69 88 ARG A C 1
ATOM 658 O O . ARG A 1 88 ? -5.490 5.071 -7.034 1.00 97.69 88 ARG A O 1
ATOM 665 N N . THR A 1 89 ? -5.043 3.076 -6.070 1.00 97.62 89 THR A N 1
ATOM 666 C CA . THR A 1 89 ? -3.583 3.113 -6.266 1.00 97.62 89 THR A CA 1
ATOM 667 C C . THR A 1 89 ? -3.170 2.823 -7.709 1.00 97.62 89 THR A C 1
ATOM 669 O O . THR A 1 89 ? -3.993 2.417 -8.532 1.00 97.62 89 THR A O 1
ATOM 672 N N . SER A 1 90 ? -1.889 3.039 -8.023 1.00 96.88 90 SER A N 1
ATOM 673 C CA . SER A 1 90 ? -1.390 3.038 -9.408 1.00 96.88 90 SER A CA 1
ATOM 674 C C . SER A 1 90 ? -1.500 1.698 -10.149 1.00 96.88 90 SER A C 1
ATOM 676 O O . SER A 1 90 ? -1.653 1.690 -11.367 1.00 96.88 90 SER A O 1
ATOM 678 N N . GLY A 1 91 ? -1.435 0.564 -9.445 1.00 96.69 91 GLY A N 1
ATOM 679 C CA . GLY A 1 91 ? -1.354 -0.762 -10.050 1.00 96.69 91 GLY A CA 1
ATOM 680 C C . GLY A 1 91 ? 0.005 -1.065 -10.681 1.00 96.69 91 GLY A C 1
ATOM 681 O O . GLY A 1 91 ? 0.038 -1.790 -11.672 1.00 96.69 91 GLY A O 1
ATOM 682 N N . HIS A 1 92 ? 1.094 -0.513 -10.139 1.00 95.25 92 HIS A N 1
ATOM 683 C CA . HIS A 1 92 ? 2.467 -0.740 -10.601 1.00 95.25 92 HIS A CA 1
ATOM 684 C C . HIS A 1 92 ? 3.270 -1.463 -9.507 1.00 95.25 92 HIS A C 1
ATOM 686 O O . HIS A 1 92 ? 3.907 -0.831 -8.657 1.00 95.25 92 HIS A O 1
ATOM 692 N N . VAL A 1 93 ? 3.237 -2.794 -9.515 1.00 93.25 93 VAL A N 1
ATOM 693 C CA . VAL A 1 93 ? 3.802 -3.684 -8.480 1.00 93.25 93 VAL A CA 1
ATOM 694 C C . VAL A 1 93 ? 4.773 -4.722 -9.060 1.00 93.25 93 VAL A C 1
ATOM 696 O O . VAL A 1 93 ? 5.326 -5.498 -8.284 1.00 93.25 93 VAL A O 1
ATOM 699 N N . LEU A 1 94 ? 5.065 -4.729 -10.369 1.00 92.56 94 LEU A N 1
ATOM 700 C CA . LEU A 1 94 ? 6.091 -5.630 -10.905 1.00 92.56 94 LEU A CA 1
ATOM 701 C C . LEU A 1 94 ? 7.445 -5.382 -10.226 1.00 92.56 94 LEU A C 1
ATOM 703 O O . LEU A 1 94 ? 7.928 -4.251 -10.151 1.00 92.56 94 LEU A O 1
ATOM 707 N N . GLY A 1 95 ? 8.053 -6.457 -9.727 1.00 88.94 95 GLY A N 1
ATOM 708 C CA . GLY A 1 95 ? 9.339 -6.410 -9.044 1.00 88.94 95 GLY A CA 1
ATOM 709 C C . GLY A 1 95 ? 10.495 -6.385 -10.037 1.00 88.94 95 GLY A C 1
ATOM 710 O O . GLY A 1 95 ? 10.523 -7.180 -10.975 1.00 88.94 95 GLY A O 1
ATOM 711 N N . THR A 1 96 ? 11.461 -5.503 -9.806 1.00 88.06 96 THR A N 1
ATOM 712 C CA . THR A 1 96 ? 12.701 -5.377 -10.579 1.00 88.06 96 THR A CA 1
ATOM 713 C C . THR A 1 96 ? 13.905 -5.665 -9.690 1.00 88.06 96 THR A C 1
ATOM 715 O O . THR A 1 96 ? 13.865 -5.473 -8.473 1.00 88.06 96 THR A O 1
ATOM 718 N N . PHE A 1 97 ? 15.000 -6.096 -10.311 1.00 85.94 97 PHE A N 1
ATOM 719 C CA . PHE A 1 97 ? 16.315 -6.126 -9.681 1.00 85.94 97 PHE A CA 1
ATOM 720 C C . PHE A 1 97 ? 17.281 -5.337 -10.568 1.00 85.94 97 PHE A C 1
ATOM 722 O O . PHE A 1 97 ? 17.588 -5.798 -11.668 1.00 85.94 97 PHE A O 1
ATOM 729 N N . PRO A 1 98 ? 17.755 -4.150 -10.143 1.00 86.81 98 PRO A N 1
ATOM 730 C CA . PRO A 1 98 ? 18.710 -3.389 -10.933 1.00 86.81 98 PRO A CA 1
ATOM 731 C C . PRO A 1 98 ? 19.998 -4.184 -11.142 1.00 86.81 98 PRO A C 1
ATOM 733 O O . PRO A 1 98 ? 20.700 -4.524 -10.188 1.00 86.81 98 PRO A O 1
ATOM 736 N N . ARG A 1 99 ? 20.345 -4.447 -12.402 1.00 88.69 99 ARG A N 1
ATOM 737 C CA . ARG A 1 99 ? 21.608 -5.081 -12.792 1.00 88.69 99 ARG A CA 1
ATOM 738 C C . ARG A 1 99 ? 22.532 -4.030 -13.378 1.00 88.69 99 ARG A C 1
ATOM 740 O O . ARG A 1 99 ? 22.152 -3.297 -14.286 1.00 88.69 99 ARG A O 1
ATOM 747 N N . ARG A 1 100 ? 23.755 -3.936 -12.862 1.00 92.50 100 ARG A N 1
ATOM 748 C CA . ARG A 1 100 ? 24.751 -2.999 -13.392 1.00 92.50 100 ARG A CA 1
ATOM 749 C C . ARG A 1 100 ? 25.203 -3.469 -14.775 1.00 92.50 100 ARG A C 1
ATOM 751 O O . ARG A 1 100 ? 25.667 -4.599 -14.892 1.00 92.50 100 ARG A O 1
ATOM 758 N N . ILE A 1 101 ? 25.114 -2.608 -15.790 1.00 96.06 101 ILE A N 1
ATOM 759 C CA . ILE A 1 101 ? 25.658 -2.916 -17.127 1.00 96.06 101 ILE A CA 1
ATOM 760 C C . ILE A 1 101 ? 27.076 -2.355 -17.271 1.00 96.06 101 ILE A C 1
ATOM 762 O O . ILE A 1 101 ? 27.952 -3.007 -17.832 1.00 96.06 101 ILE A O 1
ATOM 766 N N . ASN A 1 102 ? 27.327 -1.144 -16.765 1.00 92.94 102 ASN A N 1
ATOM 767 C CA . ASN A 1 102 ? 28.648 -0.515 -16.817 1.00 92.94 102 ASN A CA 1
ATOM 768 C C . ASN A 1 102 ? 28.863 0.466 -15.651 1.00 92.94 102 ASN A C 1
ATOM 770 O O . ASN A 1 102 ? 28.087 0.507 -14.694 1.00 92.94 102 ASN A O 1
ATOM 774 N N . ALA A 1 103 ? 29.942 1.254 -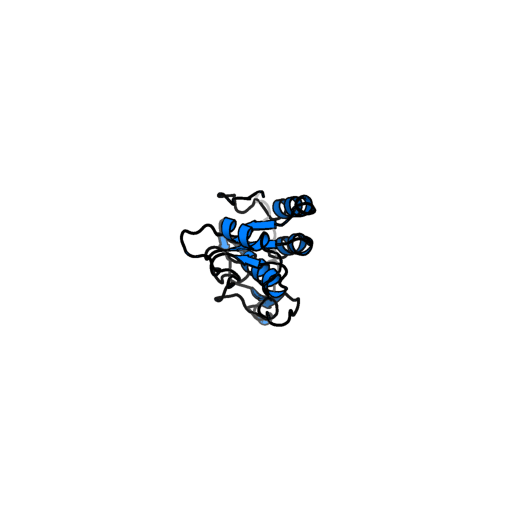15.720 1.00 93.62 103 ALA A N 1
ATOM 775 C CA . ALA A 1 103 ? 30.335 2.175 -14.659 1.00 93.62 103 ALA A CA 1
ATOM 776 C C . ALA A 1 103 ? 29.217 3.144 -14.230 1.00 93.62 103 ALA A C 1
ATOM 778 O O . ALA A 1 103 ? 29.120 3.441 -13.039 1.00 93.62 103 ALA A O 1
ATOM 779 N N . TRP A 1 104 ? 28.357 3.546 -15.167 1.00 94.19 104 TRP A N 1
ATOM 780 C CA . TRP A 1 104 ? 27.424 4.666 -15.030 1.00 94.19 104 TRP A CA 1
ATOM 781 C C . TRP A 1 104 ? 25.957 4.285 -15.255 1.00 94.19 104 TRP A C 1
ATOM 783 O O . TRP A 1 104 ? 25.104 5.167 -15.301 1.00 94.19 104 TRP A O 1
ATOM 793 N N . SER A 1 105 ? 25.639 2.997 -15.420 1.00 93.00 105 SER A N 1
ATOM 794 C CA . SER A 1 105 ? 24.279 2.572 -15.768 1.00 93.00 105 SER A CA 1
ATOM 795 C C . SER A 1 105 ? 23.848 1.261 -15.120 1.00 93.00 105 SER A C 1
ATOM 797 O O . SER A 1 105 ? 24.644 0.342 -14.886 1.00 93.00 105 SER A O 1
ATOM 799 N N . TYR A 1 106 ? 22.540 1.192 -14.883 1.00 94.69 106 TYR A N 1
ATOM 800 C CA . TYR A 1 106 ? 21.814 0.013 -14.435 1.00 94.69 106 TYR A CA 1
ATOM 801 C C . TYR A 1 106 ? 20.668 -0.276 -15.400 1.00 94.69 106 TYR A C 1
ATOM 803 O O . TYR A 1 106 ? 20.067 0.641 -15.958 1.00 94.69 106 TYR A O 1
ATOM 811 N N . LEU A 1 107 ? 20.368 -1.557 -15.559 1.00 92.62 107 LEU A N 1
ATOM 812 C CA . LEU A 1 107 ? 19.203 -2.071 -16.252 1.00 92.62 107 LEU A CA 1
ATOM 813 C C . LEU A 1 107 ? 18.234 -2.636 -15.228 1.00 92.62 107 LEU A C 1
ATOM 815 O O . LEU A 1 107 ? 18.588 -3.531 -14.463 1.00 92.62 107 LEU A O 1
ATOM 819 N N . GLU A 1 108 ? 17.010 -2.131 -15.246 1.00 90.69 108 GLU A N 1
ATOM 820 C CA . GLU A 1 108 ? 15.887 -2.730 -14.540 1.00 90.69 108 GLU A CA 1
ATOM 821 C C . GLU A 1 108 ? 14.894 -3.257 -15.564 1.00 90.69 108 GLU A C 1
ATOM 823 O O . GLU A 1 108 ? 14.371 -2.503 -16.384 1.00 90.69 108 GLU A O 1
ATOM 828 N N . ILE A 1 109 ? 14.633 -4.559 -15.501 1.00 92.06 109 ILE A N 1
ATOM 829 C CA . ILE A 1 109 ? 13.571 -5.210 -16.264 1.00 92.06 109 ILE A CA 1
ATOM 830 C C . ILE A 1 109 ? 12.623 -5.855 -15.244 1.00 92.06 109 ILE A C 1
ATOM 832 O O . ILE A 1 109 ? 13.103 -6.411 -14.254 1.00 92.06 109 ILE A O 1
ATOM 836 N N . PRO A 1 110 ? 11.295 -5.770 -15.433 1.00 91.44 110 PRO A N 1
ATOM 837 C CA . PRO A 1 110 ? 10.322 -6.418 -14.556 1.00 91.44 110 PRO A CA 1
ATOM 838 C C . PRO A 1 110 ? 10.503 -7.937 -14.481 1.00 91.44 110 PRO A C 1
ATOM 840 O O . PRO A 1 110 ? 10.125 -8.627 -15.417 1.00 91.44 110 PRO A O 1
ATOM 843 N N . GLU A 1 111 ? 11.038 -8.460 -13.374 1.00 90.00 111 GLU A N 1
ATOM 844 C CA . GLU A 1 111 ? 11.349 -9.889 -13.216 1.00 90.00 111 GLU A CA 1
ATOM 845 C C . GLU A 1 111 ? 10.280 -10.708 -12.506 1.00 90.00 111 GLU A C 1
ATOM 847 O O . GLU A 1 111 ? 10.164 -11.920 -12.723 1.00 90.00 111 GLU A O 1
ATOM 852 N N . LEU A 1 112 ? 9.490 -10.050 -11.664 1.00 90.38 112 LEU A N 1
ATOM 853 C CA . LEU A 1 112 ? 8.546 -10.706 -10.775 1.00 90.38 112 LEU A CA 1
ATOM 854 C C . LEU A 1 112 ? 7.154 -10.104 -10.923 1.00 90.38 112 LEU A C 1
ATOM 856 O O . LEU A 1 112 ? 6.988 -8.888 -10.862 1.00 90.38 112 LEU A O 1
ATOM 860 N N . ASP A 1 113 ? 6.153 -10.969 -11.013 1.00 91.12 113 ASP A N 1
ATOM 861 C CA . ASP A 1 113 ? 4.751 -10.637 -10.784 1.00 91.12 113 ASP A CA 1
ATOM 862 C C . ASP A 1 113 ? 4.326 -11.138 -9.397 1.00 91.12 113 ASP A C 1
ATOM 864 O O . ASP A 1 113 ? 4.923 -12.056 -8.823 1.00 91.12 113 ASP A O 1
ATOM 868 N N . LEU A 1 114 ? 3.297 -10.524 -8.826 1.00 88.06 114 LEU A N 1
ATOM 869 C CA . LEU A 1 114 ? 2.867 -10.753 -7.454 1.00 88.06 114 LEU A CA 1
ATOM 870 C C . LEU A 1 114 ? 1.362 -10.990 -7.401 1.00 88.06 114 LEU A C 1
ATOM 872 O O . LEU A 1 114 ? 0.549 -10.233 -7.940 1.00 88.06 114 LEU A O 1
ATOM 876 N N . LYS A 1 115 ? 0.980 -12.029 -6.659 1.00 89.44 115 LYS A N 1
ATOM 877 C CA . LYS A 1 115 ? -0.400 -12.239 -6.225 1.00 89.44 115 LYS A CA 1
ATOM 878 C C . LYS A 1 115 ? -0.463 -12.174 -4.711 1.00 89.44 115 LYS A C 1
ATOM 880 O O . LYS A 1 115 ? 0.218 -12.935 -4.031 1.00 89.44 115 LYS A O 1
ATOM 885 N N . VAL A 1 116 ? -1.317 -11.312 -4.180 1.00 87.62 116 VAL A N 1
ATOM 886 C CA . VAL A 1 116 ? -1.579 -11.212 -2.743 1.00 87.62 116 VAL A CA 1
ATOM 887 C C . VAL A 1 116 ? -2.939 -11.838 -2.484 1.00 87.62 116 VAL A C 1
ATOM 889 O O . VAL A 1 116 ? -3.933 -11.417 -3.070 1.00 87.62 116 VAL A O 1
ATOM 892 N N . ASN A 1 117 ? -2.995 -12.886 -1.658 1.00 83.31 117 ASN A N 1
ATOM 893 C CA . ASN A 1 117 ? -4.240 -13.620 -1.385 1.00 83.31 117 ASN A CA 1
ATOM 894 C C . ASN A 1 117 ? -4.982 -14.043 -2.671 1.00 83.31 117 ASN A C 1
ATOM 896 O O . ASN A 1 117 ? -6.198 -13.924 -2.783 1.00 83.31 117 ASN A O 1
ATOM 900 N N . GLY A 1 118 ? -4.223 -14.497 -3.675 1.00 85.56 118 GLY A N 1
ATOM 901 C CA . GLY A 1 118 ? -4.744 -14.938 -4.973 1.00 85.56 118 GLY A CA 1
ATOM 902 C C . GLY A 1 118 ? -5.069 -13.816 -5.968 1.00 85.56 118 GLY A C 1
ATOM 903 O O . GLY A 1 118 ? -5.191 -14.096 -7.161 1.00 85.56 118 GLY A O 1
ATOM 904 N N . ALA A 1 119 ? -5.137 -12.558 -5.530 1.00 89.31 119 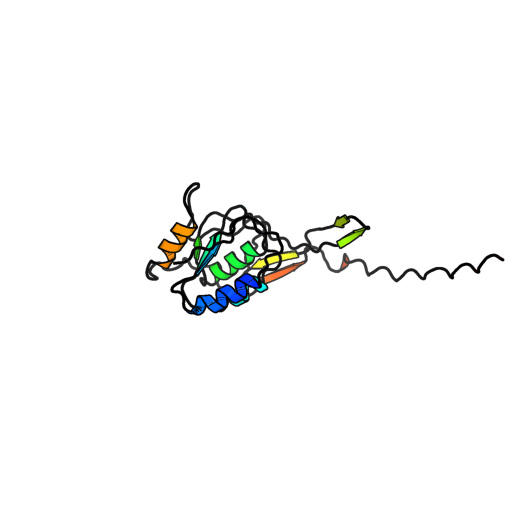ALA A N 1
ATOM 905 C CA . ALA A 1 119 ? -5.398 -11.420 -6.402 1.00 89.31 119 ALA A CA 1
ATOM 906 C C . ALA A 1 119 ? -4.100 -10.825 -6.954 1.00 89.31 119 ALA A C 1
ATOM 908 O O . ALA A 1 119 ? -3.162 -10.537 -6.214 1.00 89.31 119 ALA A O 1
ATOM 909 N N . ARG A 1 120 ? -4.065 -10.615 -8.271 1.00 92.31 120 ARG A N 1
ATOM 910 C CA . ARG A 1 120 ? -3.001 -9.872 -8.952 1.00 92.31 120 ARG A CA 1
ATOM 911 C C . ARG A 1 120 ? -3.274 -8.371 -8.847 1.00 92.31 120 ARG A C 1
ATOM 913 O O . ARG A 1 120 ? -4.399 -7.959 -9.134 1.00 92.31 120 ARG A O 1
ATOM 920 N N . LEU A 1 121 ? -2.264 -7.588 -8.468 1.00 93.94 121 LEU A N 1
ATOM 921 C CA . LEU A 1 121 ? -2.385 -6.133 -8.297 1.00 93.94 121 LEU A CA 1
ATOM 922 C C . LEU A 1 121 ? -1.956 -5.338 -9.536 1.00 93.94 121 LEU A C 1
ATOM 924 O O . LEU A 1 121 ? -2.499 -4.261 -9.766 1.00 93.94 121 LEU A O 1
ATOM 928 N N . GLU A 1 122 ? -1.067 -5.870 -10.374 1.00 95.75 122 GLU A N 1
ATOM 929 C CA . GLU A 1 122 ? -0.656 -5.211 -11.621 1.00 95.75 122 GLU A CA 1
ATOM 930 C C . GLU A 1 122 ? -1.828 -4.789 -12.507 1.00 95.75 122 GLU A C 1
ATOM 932 O O . GLU A 1 122 ? -2.712 -5.594 -12.827 1.00 95.75 122 GLU A O 1
ATOM 937 N N . GLY A 1 123 ? -1.805 -3.522 -12.928 1.00 95.75 123 GLY A N 1
ATOM 938 C CA . GLY A 1 123 ? -2.836 -2.865 -13.735 1.00 95.75 123 GLY A CA 1
ATOM 939 C C . GLY A 1 123 ? -4.163 -2.643 -13.000 1.00 95.75 123 GLY A C 1
ATOM 940 O O . GLY A 1 123 ? -5.096 -2.052 -13.546 1.00 95.75 123 GLY A O 1
ATOM 941 N N . ARG A 1 124 ? -4.282 -3.119 -11.757 1.00 96.06 124 ARG A N 1
ATOM 942 C CA . ARG A 1 124 ? -5.501 -3.041 -10.947 1.00 96.06 124 ARG A CA 1
ATOM 943 C C . ARG A 1 124 ? -5.333 -2.102 -9.764 1.00 96.06 124 ARG A C 1
ATOM 945 O O . ARG A 1 124 ? -6.213 -1.286 -9.529 1.00 96.06 124 ARG A O 1
ATOM 952 N N . GLY A 1 125 ? -4.217 -2.180 -9.061 1.00 95.81 125 GLY A N 1
ATOM 953 C CA . GLY A 1 125 ? -4.014 -1.491 -7.799 1.00 95.81 125 GLY A CA 1
ATOM 954 C C . GLY A 1 125 ? -5.006 -1.930 -6.722 1.00 95.81 125 GLY A C 1
ATOM 955 O O . GLY A 1 125 ? -5.684 -2.954 -6.829 1.00 95.81 125 GLY A O 1
ATOM 956 N N . VAL A 1 126 ? -5.075 -1.136 -5.664 1.00 96.62 126 VAL A N 1
ATOM 957 C CA . VAL A 1 126 ? -5.904 -1.334 -4.481 1.00 96.62 126 VAL A CA 1
ATOM 958 C C . VAL A 1 126 ? -7.060 -0.350 -4.538 1.00 96.62 126 VAL A C 1
ATOM 960 O O . VAL A 1 126 ? -6.860 0.856 -4.688 1.00 96.62 126 VAL A O 1
ATOM 963 N N . ILE A 1 127 ? -8.278 -0.871 -4.417 1.00 97.00 127 ILE A N 1
ATOM 964 C CA . ILE A 1 127 ? -9.494 -0.063 -4.324 1.00 97.00 127 ILE A CA 1
ATOM 965 C C . ILE A 1 127 ? -9.707 0.281 -2.843 1.00 97.00 127 ILE A C 1
ATOM 967 O O . ILE A 1 127 ? -9.771 -0.642 -2.029 1.00 97.00 127 ILE A O 1
ATOM 971 N N . PRO A 1 128 ? -9.801 1.568 -2.461 1.00 96.31 128 PRO A N 1
ATOM 972 C CA . PRO A 1 128 ? -9.986 1.952 -1.066 1.00 96.31 128 PRO A CA 1
ATOM 973 C C . PRO A 1 128 ? -11.358 1.513 -0.542 1.00 96.31 128 PRO A C 1
ATOM 975 O O . PRO A 1 128 ? -12.355 1.568 -1.258 1.00 96.31 128 PRO A O 1
ATOM 978 N N . ASP A 1 129 ? -11.414 1.132 0.734 1.00 96.06 129 ASP A N 1
ATOM 979 C CA . ASP A 1 129 ? -12.671 0.844 1.433 1.00 96.06 129 ASP A CA 1
ATOM 980 C C . ASP A 1 129 ? -13.529 2.101 1.600 1.00 96.06 129 ASP A C 1
ATOM 982 O O . ASP A 1 129 ? -14.757 2.043 1.587 1.00 96.06 129 ASP A O 1
ATOM 986 N N . VAL A 1 130 ? -12.858 3.234 1.818 1.00 96.25 130 VAL A N 1
ATOM 987 C CA . VAL A 1 130 ? -13.470 4.544 2.017 1.00 96.25 130 VAL A CA 1
ATOM 988 C C . VAL A 1 130 ? -12.904 5.481 0.953 1.00 96.25 130 VAL A C 1
ATOM 990 O O . VAL A 1 130 ? -11.826 6.053 1.150 1.00 96.25 130 VAL A O 1
ATOM 993 N N . PRO A 1 131 ? -13.589 5.626 -0.193 1.00 96.38 131 PRO A N 1
ATOM 994 C CA . PRO A 1 131 ? -13.155 6.545 -1.228 1.00 96.38 131 PRO A CA 1
ATOM 995 C C . PRO A 1 131 ? -13.238 7.992 -0.730 1.00 96.38 131 PRO A C 1
ATOM 997 O O . PRO A 1 131 ? -14.178 8.374 -0.028 1.00 96.38 131 PRO A O 1
ATOM 1000 N N . VAL A 1 132 ? -12.252 8.802 -1.107 1.00 95.88 132 VAL A N 1
ATOM 1001 C CA . VAL A 1 132 ? -12.173 10.228 -0.777 1.00 95.88 132 VAL A CA 1
ATOM 1002 C C . VAL A 1 132 ? -12.119 11.030 -2.069 1.00 95.88 132 VAL A C 1
ATOM 1004 O O . VAL A 1 132 ? -11.284 10.773 -2.933 1.00 95.88 132 VAL A O 1
ATOM 1007 N N . ALA A 1 133 ? -13.034 11.990 -2.210 1.00 90.69 133 ALA A N 1
ATOM 1008 C CA . ALA A 1 133 ? -13.095 12.859 -3.380 1.00 90.69 133 ALA A CA 1
ATOM 1009 C C . ALA A 1 133 ? -11.867 13.781 -3.468 1.00 90.69 133 ALA A C 1
ATOM 1011 O O . ALA A 1 133 ? -11.275 14.150 -2.451 1.00 90.69 133 ALA A O 1
ATOM 1012 N N . ALA A 1 134 ? -11.519 14.195 -4.688 1.00 82.69 134 ALA A N 1
ATOM 1013 C CA . ALA A 1 134 ? -10.454 15.167 -4.913 1.00 82.69 134 ALA A CA 1
ATOM 1014 C C . ALA A 1 134 ? -10.698 16.458 -4.105 1.00 82.69 134 ALA A C 1
ATOM 1016 O O . ALA A 1 134 ? -11.831 16.924 -3.982 1.00 82.69 134 ALA A O 1
ATOM 1017 N N . GLY A 1 135 ? -9.633 17.018 -3.527 1.00 85.19 135 GLY A N 1
ATOM 1018 C CA . GLY A 1 135 ? -9.700 18.228 -2.697 1.00 85.19 135 GLY A CA 1
ATOM 1019 C C . GLY A 1 135 ? -10.186 18.015 -1.257 1.00 85.19 135 GLY A C 1
ATOM 1020 O O . GLY A 1 135 ? -10.211 18.970 -0.485 1.00 85.19 135 GLY A O 1
ATOM 1021 N N . LYS A 1 136 ? -10.556 16.791 -0.860 1.00 93.06 136 LYS A N 1
ATOM 1022 C CA . LYS A 1 136 ? -10.817 16.440 0.546 1.00 93.06 136 LYS A CA 1
ATOM 1023 C C . LYS A 1 136 ? -9.564 15.857 1.194 1.00 93.06 136 LYS A C 1
ATOM 1025 O O . LYS A 1 136 ? -8.763 15.222 0.513 1.00 93.06 136 LYS A O 1
ATOM 1030 N N . ASP A 1 137 ? -9.410 16.052 2.504 1.00 92.56 137 ASP A N 1
ATOM 1031 C CA . ASP A 1 137 ? -8.287 15.486 3.255 1.00 92.56 137 ASP A CA 1
ATOM 1032 C C . ASP A 1 137 ? -8.560 14.015 3.624 1.00 92.56 137 ASP A C 1
ATOM 1034 O O . ASP A 1 137 ? -9.424 13.730 4.462 1.00 92.56 137 ASP A O 1
ATOM 1038 N N . PRO A 1 138 ? -7.834 13.052 3.028 1.00 91.44 138 PRO A N 1
ATOM 1039 C CA . PRO A 1 138 ? -8.027 11.648 3.343 1.00 91.44 138 PRO A CA 1
ATOM 1040 C C . PRO A 1 138 ? -7.504 11.266 4.736 1.00 91.44 138 PRO A C 1
ATOM 1042 O O . PRO A 1 138 ? -7.942 10.251 5.274 1.00 91.44 138 PRO A O 1
ATOM 1045 N N . VAL A 1 139 ? -6.621 12.064 5.350 1.00 91.69 139 VAL A N 1
ATOM 1046 C CA . VAL A 1 139 ? -6.142 11.823 6.720 1.00 91.69 139 VAL A CA 1
ATOM 1047 C C . VAL A 1 139 ? -7.226 12.187 7.730 1.00 91.69 139 VAL A C 1
ATOM 1049 O O . VAL A 1 139 ? -7.546 11.364 8.587 1.00 91.69 139 VAL A O 1
ATOM 1052 N N . ALA A 1 140 ? -7.852 13.360 7.597 1.00 90.44 140 ALA A N 1
ATOM 1053 C CA . ALA A 1 140 ? -9.043 13.708 8.373 1.00 90.44 140 ALA A CA 1
ATOM 1054 C C . ALA A 1 140 ? -10.159 12.667 8.193 1.00 90.44 140 ALA A C 1
ATOM 1056 O O . ALA A 1 140 ? -10.762 12.216 9.164 1.00 90.44 140 ALA A O 1
ATOM 1057 N N . ARG A 1 141 ? -10.376 12.181 6.964 1.00 92.94 141 ARG A N 1
ATOM 1058 C CA . ARG A 1 141 ? -11.360 11.117 6.742 1.00 92.94 141 ARG A CA 1
ATOM 1059 C C . ARG A 1 141 ? -10.982 9.806 7.438 1.00 92.94 141 ARG A C 1
ATOM 1061 O O . ARG A 1 141 ? -11.856 9.119 7.958 1.00 92.94 141 ARG A O 1
ATOM 1068 N N . ALA A 1 142 ? -9.702 9.442 7.454 1.00 88.50 142 ALA A N 1
ATOM 1069 C CA . ALA A 1 142 ? -9.229 8.262 8.170 1.00 88.50 142 ALA A CA 1
ATOM 1070 C C . ALA A 1 142 ? -9.412 8.399 9.690 1.00 88.50 142 ALA A C 1
ATOM 1072 O O . ALA A 1 142 ? -9.812 7.432 10.331 1.00 88.50 142 ALA A O 1
ATOM 1073 N N . ALA A 1 143 ? -9.196 9.592 10.246 1.00 88.94 143 ALA A N 1
ATOM 1074 C CA . ALA A 1 143 ? -9.487 9.909 11.643 1.00 88.94 143 ALA A CA 1
ATOM 1075 C C . ALA A 1 143 ? -10.957 9.639 11.998 1.00 88.94 143 ALA A C 1
ATOM 1077 O O . ALA A 1 143 ? -11.235 8.825 12.874 1.00 88.94 143 ALA A O 1
ATOM 1078 N N . GLU A 1 144 ? -11.893 10.193 11.222 1.00 90.12 144 GLU A N 1
ATOM 1079 C CA . GLU A 1 144 ? -13.333 9.954 11.405 1.00 90.12 144 GLU A CA 1
ATOM 1080 C C . GLU A 1 144 ? -13.715 8.466 11.320 1.00 90.12 144 GLU A C 1
ATOM 1082 O O . GLU A 1 144 ? -14.646 8.008 11.984 1.00 90.12 144 GLU A O 1
ATOM 1087 N N . VAL A 1 145 ? -13.026 7.701 10.467 1.00 88.25 145 VAL A N 1
ATOM 1088 C CA . VAL A 1 145 ? -13.245 6.255 10.317 1.00 88.25 145 VAL A CA 1
ATOM 1089 C C . VAL A 1 145 ? -12.784 5.490 11.556 1.00 88.25 145 VAL A C 1
ATOM 1091 O O . VAL A 1 145 ? -13.435 4.513 11.920 1.00 88.25 145 VAL A O 1
ATOM 1094 N N . LEU A 1 146 ? -11.685 5.908 12.189 1.00 85.50 146 LEU A N 1
ATOM 1095 C CA . LEU A 1 146 ? -11.168 5.269 13.401 1.00 85.50 146 LEU A CA 1
ATOM 1096 C C . LEU A 1 146 ? -11.943 5.669 14.664 1.00 85.50 146 LEU A C 1
ATOM 1098 O O . LEU A 1 146 ? -12.054 4.845 15.568 1.00 85.50 146 LEU A O 1
ATOM 1102 N N . ASP A 1 147 ? -12.506 6.878 14.704 1.00 82.50 147 ASP A N 1
ATOM 1103 C CA . ASP A 1 147 ? -13.288 7.378 15.845 1.00 82.50 147 ASP A CA 1
ATOM 1104 C C . ASP A 1 147 ? -14.691 6.752 15.935 1.00 82.50 147 ASP A C 1
ATOM 1106 O O . ASP A 1 147 ? -15.331 6.770 16.989 1.00 82.50 147 ASP A O 1
ATOM 1110 N N . ARG A 1 148 ? -15.197 6.165 14.843 1.00 72.75 148 ARG A N 1
ATOM 1111 C CA . ARG A 1 148 ? -16.475 5.443 14.863 1.00 72.75 148 ARG A CA 1
ATOM 1112 C C . ARG A 1 148 ? -16.306 4.067 15.518 1.00 72.75 148 ARG A C 1
ATOM 1114 O O . ARG A 1 148 ? -15.449 3.295 15.084 1.00 72.75 148 ARG A O 1
ATOM 1121 N N . PRO A 1 149 ? -17.162 3.685 16.488 1.00 56.53 149 PRO A N 1
ATOM 1122 C CA . PRO A 1 149 ? -17.154 2.328 17.020 1.00 56.53 149 PRO A CA 1
ATOM 1123 C C . PRO A 1 149 ? -17.407 1.333 15.881 1.00 56.53 149 PRO A C 1
ATOM 1125 O O . PRO A 1 149 ? -18.239 1.581 15.002 1.00 56.53 149 PRO A O 1
ATOM 1128 N N . ALA A 1 150 ? -16.657 0.226 15.879 1.00 57.44 150 ALA A N 1
ATOM 1129 C CA . ALA A 1 150 ? -16.658 -0.795 14.832 1.00 57.44 150 ALA A CA 1
ATOM 1130 C C . ALA A 1 150 ? -18.076 -1.345 14.571 1.00 57.44 150 ALA A C 1
ATOM 1132 O O . ALA A 1 150 ? -18.504 -2.293 15.217 1.00 57.44 150 ALA A O 1
ATOM 1133 N N . SER A 1 151 ? -18.818 -0.739 13.641 1.00 40.62 151 SER A N 1
ATOM 1134 C CA . SER A 1 151 ? -20.247 -1.035 13.429 1.00 40.62 151 SER A CA 1
ATOM 1135 C C . SER A 1 151 ? -20.637 -1.277 11.971 1.00 40.62 151 SER A C 1
ATOM 1137 O O . SER A 1 151 ? -21.772 -1.656 11.708 1.00 40.62 151 SER A O 1
ATOM 1139 N N . ALA A 1 152 ? -19.715 -1.156 11.011 1.00 46.59 152 ALA A N 1
ATOM 1140 C CA . ALA A 1 152 ? -19.979 -1.588 9.640 1.00 46.59 152 ALA A CA 1
ATOM 1141 C C . ALA A 1 152 ? -19.369 -2.981 9.397 1.00 46.59 152 ALA A C 1
ATOM 1143 O O . ALA A 1 152 ? -18.135 -3.108 9.427 1.00 46.59 152 ALA A O 1
ATOM 1144 N N . PRO A 1 153 ? -20.188 -4.017 9.123 1.00 44.03 153 PRO A N 1
ATOM 1145 C CA . PRO A 1 153 ? -19.699 -5.293 8.620 1.00 44.03 153 PRO A CA 1
ATOM 1146 C C . PRO A 1 153 ? -18.832 -5.051 7.384 1.00 44.03 153 PRO A C 1
ATOM 1148 O O . PRO A 1 153 ? -19.201 -4.296 6.481 1.00 44.03 153 PRO A O 1
ATOM 1151 N N . ARG A 1 154 ? -17.641 -5.653 7.350 1.00 55.56 154 ARG A N 1
ATOM 1152 C CA . ARG A 1 154 ? -16.790 -5.578 6.160 1.00 55.56 154 ARG A CA 1
ATOM 1153 C C . ARG A 1 154 ? -17.468 -6.366 5.039 1.00 55.56 154 ARG A C 1
ATOM 1155 O O . ARG A 1 154 ? -17.932 -7.475 5.312 1.00 55.56 154 ARG A O 1
ATOM 1162 N N . PRO A 1 155 ? -17.489 -5.863 3.793 1.00 44.25 155 PRO A N 1
ATOM 1163 C CA . PRO A 1 155 ? -17.775 -6.737 2.667 1.00 44.25 155 PRO A CA 1
ATOM 1164 C C . PRO A 1 155 ? -16.788 -7.915 2.717 1.00 44.25 155 PRO A C 1
ATOM 1166 O O . PRO A 1 155 ? -15.613 -7.703 3.043 1.00 44.25 155 PRO A O 1
ATOM 1169 N N . PRO A 1 156 ? -17.244 -9.154 2.470 1.00 42.50 156 PRO A N 1
ATOM 1170 C CA . PRO A 1 156 ? -16.374 -10.316 2.508 1.00 42.50 156 PRO A CA 1
ATOM 1171 C C . PRO A 1 156 ? -15.287 -10.144 1.449 1.00 42.50 156 PRO A C 1
ATOM 1173 O O . PRO A 1 156 ? -15.553 -10.205 0.250 1.00 42.50 156 PRO A O 1
ATOM 1176 N N . VAL A 1 157 ? -14.052 -9.908 1.890 1.00 50.97 157 VAL A N 1
ATOM 1177 C CA . VAL A 1 157 ? -12.899 -10.017 1.000 1.00 50.97 157 VAL A CA 1
ATOM 1178 C C . VAL A 1 157 ? -12.650 -11.506 0.776 1.00 50.97 157 VAL A C 1
ATOM 1180 O O . VAL A 1 157 ? -12.800 -12.304 1.706 1.00 50.97 157 VAL A O 1
ATOM 1183 N N . ALA A 1 158 ? -12.334 -11.887 -0.467 1.00 45.00 158 ALA A N 1
ATOM 1184 C CA . ALA A 1 158 ? -12.046 -13.267 -0.850 1.00 45.00 158 ALA A CA 1
ATOM 1185 C C . ALA A 1 158 ? -11.160 -13.946 0.206 1.00 45.00 158 ALA A C 1
ATOM 1187 O O . ALA A 1 158 ? -10.176 -13.350 0.652 1.00 45.00 158 ALA A O 1
ATOM 1188 N N . LYS A 1 159 ? -11.555 -15.158 0.632 1.00 40.91 159 LYS A N 1
ATOM 1189 C CA . LYS A 1 159 ? -10.955 -15.876 1.769 1.00 40.91 159 LYS A CA 1
ATOM 1190 C C . LYS A 1 159 ? -9.422 -15.743 1.747 1.00 40.91 159 LYS A C 1
ATOM 1192 O O . LYS A 1 159 ? -8.814 -16.062 0.722 1.00 40.91 159 LYS A O 1
ATOM 1197 N N . PRO A 1 160 ? -8.792 -15.279 2.841 1.00 44.22 160 PRO A N 1
ATOM 1198 C CA . PRO A 1 160 ? -7.362 -15.023 2.865 1.00 44.22 160 PRO A CA 1
ATOM 1199 C C . PRO A 1 160 ? -6.602 -16.326 2.633 1.00 44.22 160 PRO A C 1
ATOM 1201 O O . PRO A 1 160 ? -6.683 -17.262 3.422 1.00 44.22 160 PRO A O 1
ATOM 1204 N N . GLY A 1 161 ? -5.837 -16.366 1.545 1.00 45.66 161 GLY A N 1
ATOM 1205 C CA . GLY A 1 161 ? -4.859 -17.418 1.290 1.00 45.66 161 GLY A CA 1
ATOM 1206 C C . GLY A 1 161 ? -3.524 -17.186 1.998 1.00 45.66 161 GLY A C 1
ATOM 1207 O O . GLY A 1 161 ? -2.581 -17.903 1.684 1.00 45.66 161 GLY A O 1
ATOM 1208 N N . GLY A 1 162 ? -3.413 -16.158 2.855 1.00 52.75 162 GLY A N 1
ATOM 1209 C CA . GLY A 1 162 ? -2.244 -15.764 3.662 1.00 52.75 162 GLY A CA 1
ATOM 1210 C C . GLY A 1 162 ? -0.949 -15.452 2.900 1.00 52.75 162 GLY A C 1
ATOM 1211 O O . GLY A 1 162 ? -0.025 -14.878 3.465 1.00 52.75 162 GLY A O 1
ATOM 1212 N N . ALA A 1 163 ? -0.861 -15.826 1.629 1.00 70.31 163 ALA A N 1
ATOM 1213 C CA . ALA A 1 163 ? 0.379 -15.927 0.896 1.00 70.31 163 ALA A CA 1
ATOM 1214 C C . ALA A 1 163 ? 0.485 -14.796 -0.122 1.00 70.31 163 ALA A C 1
ATOM 1216 O O . ALA A 1 163 ? -0.326 -14.677 -1.049 1.00 70.31 163 ALA A O 1
ATOM 1217 N N . ILE A 1 164 ? 1.538 -13.999 0.031 1.00 80.69 164 ILE A N 1
ATOM 1218 C CA . ILE A 1 164 ? 2.134 -13.288 -1.093 1.00 80.69 164 ILE A CA 1
ATOM 1219 C C . ILE A 1 164 ? 2.820 -14.362 -1.940 1.00 80.69 164 ILE A C 1
ATOM 1221 O O . ILE A 1 164 ? 3.735 -15.037 -1.473 1.00 80.69 164 ILE A O 1
ATOM 1225 N N . ARG A 1 165 ? 2.342 -14.563 -3.167 1.00 84.19 165 ARG A N 1
ATOM 1226 C CA . ARG A 1 165 ? 2.956 -15.469 -4.139 1.00 84.19 165 ARG A CA 1
ATOM 1227 C C . ARG A 1 165 ? 3.719 -14.654 -5.166 1.00 84.19 165 ARG A C 1
ATOM 1229 O O . ARG A 1 165 ? 3.125 -13.827 -5.857 1.00 84.19 165 ARG A O 1
ATOM 1236 N N . ILE A 1 166 ? 5.013 -14.928 -5.259 1.00 84.00 166 ILE A N 1
ATOM 1237 C CA . ILE A 1 166 ? 5.897 -14.403 -6.294 1.00 84.00 166 ILE A CA 1
ATOM 1238 C C . ILE A 1 166 ? 5.813 -15.342 -7.497 1.00 84.00 166 ILE A C 1
ATOM 1240 O O . ILE A 1 166 ? 5.942 -16.557 -7.351 1.00 84.00 166 ILE A O 1
ATOM 1244 N N . VAL A 1 167 ? 5.580 -14.777 -8.675 1.00 84.94 167 VAL A N 1
ATOM 1245 C CA . VAL A 1 167 ? 5.520 -15.493 -9.947 1.00 84.94 167 VAL A CA 1
ATOM 1246 C C . VAL A 1 167 ? 6.645 -14.951 -10.833 1.00 84.94 167 VAL A C 1
ATOM 1248 O O . VAL A 1 167 ? 6.592 -13.779 -11.203 1.00 84.94 167 VAL A O 1
ATOM 1251 N N . PRO A 1 168 ? 7.673 -15.754 -11.162 1.00 85.94 168 PRO A N 1
ATOM 1252 C CA . PRO A 1 168 ? 8.691 -15.347 -12.125 1.00 85.94 168 PRO A CA 1
ATOM 1253 C C . PRO A 1 168 ? 8.053 -15.034 -13.479 1.00 85.94 168 PRO A C 1
ATOM 1255 O O . PRO A 1 168 ? 7.229 -15.809 -13.965 1.00 85.94 168 PRO A O 1
ATOM 1258 N N . LEU A 1 169 ? 8.440 -13.915 -14.091 1.00 86.69 169 LEU A N 1
ATOM 1259 C CA . LEU A 1 169 ? 7.942 -13.539 -15.416 1.00 86.69 169 LEU A CA 1
ATOM 1260 C C . LEU A 1 169 ? 8.642 -14.285 -16.556 1.00 86.69 169 LEU A C 1
ATOM 1262 O O . LEU A 1 169 ? 8.072 -14.401 -17.640 1.00 86.69 169 LEU A O 1
ATOM 1266 N N . TRP A 1 170 ? 9.831 -14.839 -16.306 1.00 76.69 170 TRP A N 1
ATOM 1267 C CA . TRP A 1 170 ? 10.567 -15.623 -17.297 1.00 76.69 170 TRP A CA 1
ATOM 1268 C C . TRP A 1 170 ? 10.876 -17.043 -16.815 1.00 76.69 170 TRP A C 1
ATOM 1270 O O . TRP A 1 170 ? 11.184 -17.241 -15.635 1.00 76.69 170 TRP A O 1
ATOM 1280 N N . PRO A 1 171 ? 10.811 -18.039 -17.719 1.00 67.25 171 PRO A N 1
ATOM 1281 C CA . PRO A 1 171 ? 11.099 -19.432 -17.396 1.00 67.25 171 PRO A CA 1
ATOM 1282 C C . PRO A 1 171 ? 12.570 -19.622 -17.011 1.00 67.25 171 PRO A C 1
ATOM 1284 O O . PRO A 1 171 ? 13.453 -19.001 -17.601 1.00 67.25 171 PRO A O 1
ATOM 1287 N N . GLU A 1 172 ? 12.865 -20.526 -16.070 1.00 58.31 172 GLU A N 1
ATOM 1288 C CA . GLU A 1 172 ? 14.247 -20.788 -15.626 1.00 58.31 172 GLU A CA 1
ATOM 1289 C C . GLU A 1 172 ? 15.204 -21.163 -16.766 1.00 58.31 172 GLU A C 1
ATOM 1291 O O . GLU A 1 172 ? 16.382 -20.826 -16.702 1.00 58.31 172 GLU A O 1
ATOM 1296 N N . SER A 1 173 ? 14.700 -21.764 -17.848 1.00 53.53 173 SER A N 1
ATOM 1297 C CA . SER A 1 173 ? 15.477 -22.097 -19.049 1.00 53.53 173 SER A CA 1
ATOM 1298 C C . SER A 1 173 ? 16.050 -20.884 -19.795 1.00 53.53 173 SER A C 1
ATOM 1300 O O . SER A 1 173 ? 16.903 -21.061 -20.658 1.00 53.53 173 SER A O 1
ATOM 1302 N N . THR A 1 174 ? 15.587 -19.666 -19.488 1.00 54.16 174 THR A N 1
ATOM 1303 C CA . THR A 1 174 ? 16.088 -18.405 -20.067 1.00 54.16 174 THR A CA 1
ATOM 1304 C C . THR A 1 174 ? 17.093 -17.686 -19.170 1.00 54.16 174 THR A C 1
ATOM 1306 O O . THR A 1 174 ? 17.694 -16.702 -19.595 1.00 54.16 174 THR A O 1
ATOM 1309 N N . LYS A 1 175 ? 17.334 -18.181 -17.946 1.00 52.47 175 LYS A N 1
ATOM 1310 C CA . LYS A 1 175 ? 18.445 -17.706 -17.118 1.00 52.47 175 LYS A CA 1
ATOM 1311 C C . LYS A 1 175 ? 19.728 -18.315 -17.670 1.00 52.47 175 LYS A C 1
ATOM 1313 O O . LYS A 1 175 ? 20.073 -19.456 -17.368 1.00 52.47 175 LYS A O 1
ATOM 1318 N N . GLU A 1 176 ? 20.398 -17.568 -18.535 1.00 53.56 176 GLU A N 1
ATOM 1319 C CA . GLU A 1 176 ? 21.699 -17.943 -19.077 1.00 53.56 176 GLU A CA 1
ATOM 1320 C C . GLU A 1 176 ? 22.651 -18.278 -17.915 1.00 53.56 176 GLU A C 1
ATOM 1322 O O . GLU A 1 176 ? 22.743 -17.527 -16.937 1.00 53.56 176 GLU A O 1
ATOM 1327 N N . LYS A 1 177 ? 23.302 -19.450 -17.972 1.00 48.81 177 LYS A N 1
ATOM 1328 C CA . LYS A 1 177 ? 24.289 -19.851 -16.960 1.00 48.81 177 LYS A CA 1
ATOM 1329 C C . LYS A 1 177 ? 25.343 -18.756 -16.871 1.00 48.81 177 LYS A C 1
ATOM 1331 O O . LYS A 1 177 ? 25.849 -18.322 -17.904 1.00 48.81 177 LYS A O 1
ATOM 1336 N N . GLU A 1 178 ? 25.668 -18.355 -15.645 1.00 50.84 178 GLU A N 1
ATOM 1337 C CA . GLU A 1 178 ? 26.698 -17.359 -15.355 1.00 50.84 178 GLU A CA 1
ATOM 1338 C C . GLU A 1 178 ? 27.924 -17.613 -16.252 1.00 50.84 178 GLU A C 1
ATOM 1340 O O . GLU A 1 178 ? 28.408 -18.756 -16.305 1.00 50.84 178 GLU A O 1
ATOM 1345 N N . PRO A 1 179 ? 28.388 -16.619 -17.033 1.00 51.56 179 PRO A N 1
ATOM 1346 C CA . PRO A 1 179 ? 29.488 -16.845 -17.952 1.00 51.56 179 PRO A CA 1
ATOM 1347 C C . PRO A 1 179 ? 30.694 -17.311 -17.140 1.00 51.56 179 PRO A C 1
ATOM 1349 O O . PRO A 1 179 ? 31.116 -16.642 -16.195 1.00 51.56 179 PRO A O 1
ATOM 1352 N N . ARG A 1 180 ? 31.231 -18.489 -17.493 1.00 48.28 180 ARG A N 1
ATOM 1353 C CA . ARG A 1 180 ? 32.432 -19.038 -16.849 1.00 48.28 180 ARG A CA 1
ATOM 1354 C C . ARG A 1 180 ? 33.497 -17.940 -16.802 1.00 48.28 180 ARG A C 1
ATOM 1356 O O . ARG A 1 180 ? 33.706 -17.298 -17.834 1.00 48.28 180 ARG A O 1
ATOM 1363 N N . PRO A 1 181 ? 34.173 -17.728 -15.658 1.00 52.19 181 PRO A N 1
ATOM 1364 C CA . PRO A 1 181 ? 35.179 -16.686 -15.547 1.00 52.19 181 PRO A CA 1
ATOM 1365 C C . PRO A 1 181 ? 36.186 -16.850 -16.683 1.00 52.19 181 PRO A C 1
ATOM 1367 O O . PRO A 1 181 ? 36.819 -17.900 -16.828 1.00 52.19 181 PRO A O 1
ATOM 1370 N N . VAL A 1 182 ? 36.282 -15.824 -17.530 1.00 62.22 182 VAL A N 1
ATOM 1371 C CA . VAL A 1 182 ? 37.238 -15.797 -18.633 1.00 62.22 182 VAL A CA 1
ATOM 1372 C C . VAL A 1 182 ? 38.621 -15.863 -17.998 1.00 62.22 182 VAL A C 1
ATOM 1374 O O . VAL A 1 182 ? 38.998 -14.968 -17.238 1.00 62.22 182 VAL A O 1
ATOM 1377 N N . LYS A 1 183 ? 39.363 -16.949 -18.251 1.00 56.12 183 LYS A N 1
ATOM 1378 C CA . LYS A 1 183 ? 40.745 -17.087 -17.776 1.00 56.12 183 LYS A CA 1
ATOM 1379 C C . LYS A 1 183 ? 41.515 -15.856 -18.249 1.00 56.12 183 LYS A C 1
ATOM 1381 O O . LYS A 1 183 ? 41.621 -15.632 -19.454 1.00 56.12 183 LYS A O 1
ATOM 1386 N N . ARG A 1 184 ? 42.022 -15.047 -17.311 1.00 57.09 184 ARG A N 1
ATOM 1387 C CA . ARG A 1 184 ? 42.900 -13.925 -17.658 1.00 57.09 184 ARG A CA 1
ATOM 1388 C C . ARG A 1 184 ? 44.084 -14.482 -18.458 1.00 57.09 184 ARG A C 1
ATOM 1390 O O . ARG A 1 184 ? 44.676 -15.466 -18.005 1.00 57.09 184 ARG A O 1
ATOM 1397 N N . PRO A 1 185 ? 44.431 -13.901 -19.619 1.00 63.84 185 PRO A N 1
ATOM 1398 C CA . PRO A 1 185 ? 45.673 -14.256 -20.286 1.00 63.84 185 PRO A CA 1
ATOM 1399 C C . PRO A 1 185 ? 46.853 -13.978 -19.337 1.00 63.84 185 PRO A C 1
ATOM 1401 O O . PRO A 1 185 ? 46.765 -13.057 -18.515 1.00 63.84 185 PRO A O 1
ATOM 1404 N N . PRO A 1 186 ? 47.929 -14.784 -19.396 1.00 64.69 186 PRO A N 1
ATOM 1405 C CA . PRO A 1 186 ? 49.090 -14.598 -18.534 1.00 64.69 186 PRO A CA 1
ATOM 1406 C C . PRO A 1 186 ? 49.660 -13.187 -18.708 1.00 64.69 186 PRO A C 1
ATOM 1408 O O . PRO A 1 186 ? 49.666 -12.638 -19.812 1.00 64.69 186 PRO A O 1
ATOM 1411 N N . ALA A 1 187 ? 50.115 -12.594 -17.602 1.00 70.62 187 ALA A N 1
ATOM 1412 C CA . ALA A 1 187 ? 50.732 -11.275 -17.617 1.00 70.62 187 ALA A CA 1
ATOM 1413 C C . ALA A 1 187 ? 51.923 -11.265 -18.587 1.00 70.62 187 ALA A C 1
ATOM 1415 O O . ALA A 1 187 ? 52.739 -12.189 -18.590 1.00 70.62 187 ALA A O 1
ATOM 1416 N N . ARG A 1 188 ? 52.011 -10.223 -19.420 1.00 67.19 188 ARG A N 1
ATOM 1417 C CA . ARG A 1 188 ? 53.147 -10.032 -20.325 1.00 67.19 188 ARG A CA 1
ATOM 1418 C C . ARG A 1 188 ? 54.404 -9.809 -19.470 1.00 67.19 188 ARG A C 1
ATOM 1420 O O . ARG A 1 188 ? 54.331 -8.994 -18.548 1.00 67.19 188 ARG A O 1
ATOM 1427 N N . PRO A 1 189 ? 55.520 -10.515 -19.725 1.00 65.12 189 PRO A N 1
ATOM 1428 C CA . PRO A 1 189 ? 56.749 -10.283 -18.978 1.00 65.12 189 PRO A CA 1
ATOM 1429 C C . PRO A 1 189 ? 57.234 -8.840 -19.193 1.00 65.12 189 PRO A C 1
ATOM 1431 O O . PRO A 1 189 ? 56.983 -8.275 -20.264 1.00 65.12 189 PRO A O 1
ATOM 1434 N N . PRO A 1 190 ? 57.888 -8.231 -18.189 1.00 62.91 190 PRO A N 1
ATOM 1435 C CA . PRO A 1 190 ? 58.404 -6.876 -18.307 1.00 62.91 190 PRO A CA 1
ATOM 1436 C C . PRO A 1 190 ? 59.443 -6.809 -19.430 1.00 62.91 190 PRO A C 1
ATOM 1438 O O . PRO A 1 190 ? 60.340 -7.648 -19.509 1.00 62.91 190 PRO A O 1
ATOM 1441 N N . THR A 1 191 ? 59.296 -5.821 -20.308 1.00 72.12 191 THR A N 1
ATOM 1442 C CA . THR A 1 191 ? 60.308 -5.478 -21.307 1.00 72.12 191 THR A CA 1
ATOM 1443 C C . THR A 1 191 ? 61.516 -4.888 -20.576 1.00 72.12 191 THR A C 1
ATOM 1445 O O . THR A 1 191 ? 61.333 -3.980 -19.763 1.00 72.12 191 THR A O 1
ATOM 1448 N N . LEU A 1 192 ? 62.707 -5.439 -20.828 1.00 58.38 192 LEU A N 1
ATOM 1449 C CA . LEU A 1 192 ? 63.992 -4.883 -20.386 1.00 58.38 192 LEU A CA 1
ATOM 1450 C C . LEU A 1 192 ? 64.339 -3.611 -21.164 1.00 58.38 192 LEU A C 1
ATOM 1452 O O . LEU A 1 192 ? 63.979 -3.552 -22.363 1.00 58.38 192 LEU A O 1
#

Secondary structure (DSSP, 8-state):
-------S--TTS-THHHHHHHHHGGGSS-EEEE--SSB---SHHHHHHHHH--S-EEEEE-TT-BTHHHHHHHHHHHTTSSEEEES-------EE--EEEETTEEE--EEEEEEETTEE-TTT----SEE--TTS-HHHHHHHHHHS-S-SPPP--S-----EEEEESS-GGGS---PPP-PPPPPPPPP-

pLDDT: mean 75.61, std 20.42, range [24.53, 97.69]

=== Feature glossary ===
Legend for the data blocks above and below:

— What the protein is —

The amino-acid sequence is the protein's primary structure: the linear order of residues from the N-terminus to the C-terminus, written in one-letter code. Everything else here — the 3D coordinates, the secondary structure, the domain annotations — is ultimately a consequence of this string.

Database cross-references. InterPro integrates a dozen domain/family signature databases into unified entries with residue-range hits. GO terms attach function/process/location labels with evidence codes. CATH codes 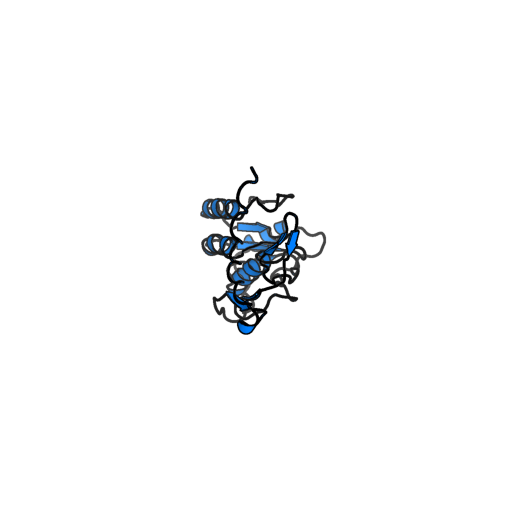position the fold in a four-level structural taxonomy. Organism is the NCBI-taxonomy species name.

— Where its atoms are —

The mmCIF block holds the 3D Cartesian coordinates of each backbone atom (N, Cα, C, O) in ångströms. mmCIF is the PDB's canonical archive format — a tagged-loop text representation of the atomic model.

The six renders are orthographic views along the three Cartesian axes in both directions. Representation (cartoon, sticks, or surface) and color scheme (sequence-rainbow or by-chain) vary across proteins so the training set covers all the common visualization conventions.

— Local backbone conformation —

Secondary structure is the local, repeating backbone conformation. DSSP classifies it into eight states by reading the hydrogen-bond network: three helix types (H, G, I), two β types (E, B), two non-regular types (T, S), and unstructured coil (-).

SS3 is a coarse helix/strand/coil call (letters a/b/c) made by the P-SEA algorithm from inter-Cα distances and dihedrals. It is less detailed than DSSP but needs only Cα positions.

Backbone dihedral angles. Every residue except chain termini has a φ (preceding-C → N → Cα → C) and a ψ (N → Cα → C → next-N). They are reported in degrees following the IUPAC sign convention. Secondary structure is essentially a statement about which (φ, ψ) basin each residue occupies.

— Global shape and packing —

The geometric summary reports three shape descriptors. Rg (radius of gyration) measures how spread out the Cα atoms are about their centre of mass; compact globular proteins have small Rg, elongated or unfolded ones large. Cα contacts (<8 Å, |i−j|>4) count long-range residue pairs in spatial proximity — high for tightly packed folds, near zero for rods or random coil. The bounding-box extents give the protein's footprint along x, y, z in Å.

Solvent accessibility: the surface area of each residue that a 1.4 Å water probe can touch, in Å². When only backbone atoms are present the absolute values are lower than full-atom SASA (side chains contribute most of the area) and are flagged as backbone-only.

Plot images: a contact map (which residues are close in 3D, as an N×N binary image), a Ramachandran scatter (backbone torsion angles, revealing secondary-structure composition at a glance), and — for AlphaFold structures — a PAE heatmap (pairwise prediction confidence).

— Structural neighborhood —

Foldseek's 3Di representation compresses backbone geometry into a per-residue letter drawn from a learned twenty-state alphabet. It captures the tertiary interaction pattern around each residue — which residues are packed against it in space, regardless of where they are in sequence.

Structural nearest neighbors (via Foldseek easy-search vs the PDB). Reported per hit: target PDB id, E-value, and alignment TM-score. A TM-score above ~0.5 is the conventional threshold for 'same fold'.

— Confidence and disorder —

pLDDT (predicted Local Distance Difference Test) is AlphaFold's per-residue confidence score, ranging from 0 to 100. Values above 90 indicate high confidence (typically well-packed cores); 70–90 is confident; 50–70 low confidence; below 50 usually means the region is disordered or the prediction is unreliable there. AlphaFold stores pLDDT in the mmCIF B-factor column.

For experimental (PDB) structures, the B-factor (temperature factor) quantifies the positional spread of each atom in the crystal — a combination of thermal vibration and static disorder — in units of Å². High B-factors mark flexible loops or poorly resolved regions; low B-factors mark the rigid, well-ordered core.

Predicted Aligned Error (PAE) is an AlphaFold confidence matrix: entry (i, j) is the expected error in the position of residue j, in ångströms, when the prediction is superimposed on the true structure at residue i. Low PAE within a block of residues means that block is internally rigid and well-predicted; high PAE between two blocks means their relative placement is uncertain even if each block individually is confident.